Protein AF-A0A4Q4D1G7-F1 (afdb_monomer)

Secondary structure (DSSP, 8-state):
---HHHHHHHTT---HHHHHHHHHHHHHHTBSEEEE--GGGHHHHHHHHHHTTSSEE-STT-EE----TT--S--GGGEEEEESSGGGG-SSS-EEEHHHHHHHHHHHHTTTTBTSEEEEEEEESS-TT-TTHHHHEEEEEES-HHHHHHHHHHSEE-THHHHT-SSTT-SEEEEEE---GGGS-TTSTT---EEEEETTTTEEEEES--SGGGT-IIIIIIIIIIHHHHHHHHSS-EEE-EEEEEEEETTT--EEEEEEE--TTS-HHHHHTPPPPGGGTTTEEEEEEESS-EEEEE-TTT--EEEE---SS-----TT--

Structure (mmCIF, N/CA/C/O backbone):
data_AF-A0A4Q4D1G7-F1
#
_entry.id   AF-A0A4Q4D1G7-F1
#
loop_
_atom_site.group_PDB
_atom_site.id
_atom_site.type_symbol
_atom_site.label_atom_id
_atom_site.label_alt_id
_atom_site.label_comp_id
_atom_site.label_asym_id
_atom_site.label_entity_id
_atom_site.label_seq_id
_atom_site.pdbx_PDB_ins_code
_atom_site.Cartn_x
_atom_site.Cartn_y
_atom_site.Cartn_z
_atom_site.occupancy
_atom_site.B_iso_or_equiv
_atom_site.auth_seq_id
_atom_site.auth_comp_id
_atom_site.auth_asym_id
_atom_site.auth_atom_id
_atom_site.pdbx_PDB_model_num
ATOM 1 N N . MET A 1 1 ? 6.034 -10.225 -26.894 1.00 67.50 1 MET A N 1
ATOM 2 C CA . MET A 1 1 ? 5.251 -9.224 -26.143 1.00 67.50 1 MET A CA 1
ATOM 3 C C . MET A 1 1 ? 4.104 -9.986 -25.512 1.00 67.50 1 MET A C 1
ATOM 5 O O . MET A 1 1 ? 3.561 -10.847 -26.199 1.00 67.50 1 MET A O 1
ATOM 9 N N . ALA A 1 2 ? 3.844 -9.785 -24.222 1.00 84.69 2 ALA A N 1
ATOM 10 C CA . ALA A 1 2 ? 2.827 -10.553 -23.510 1.00 84.69 2 ALA A CA 1
ATOM 11 C C . ALA A 1 2 ? 1.438 -10.344 -24.138 1.00 84.69 2 ALA A C 1
ATOM 13 O O . ALA A 1 2 ? 1.110 -9.228 -24.541 1.00 84.69 2 ALA A O 1
ATOM 14 N N . ASP A 1 3 ? 0.617 -11.394 -24.199 1.00 94.38 3 ASP A N 1
ATOM 15 C CA . ASP A 1 3 ? -0.800 -11.252 -24.552 1.00 94.38 3 ASP A CA 1
ATOM 16 C C . ASP A 1 3 ? -1.575 -10.762 -23.322 1.00 94.38 3 ASP A C 1
ATOM 18 O O . ASP A 1 3 ? -2.151 -11.538 -22.556 1.00 94.38 3 ASP A O 1
ATOM 22 N N . VAL A 1 4 ? -1.493 -9.450 -23.086 1.00 97.56 4 VAL A N 1
ATOM 23 C CA . VAL A 1 4 ? -2.095 -8.789 -21.924 1.00 97.56 4 VAL A CA 1
ATOM 24 C C . VAL A 1 4 ? -3.600 -9.043 -21.905 1.00 97.56 4 VAL A C 1
ATOM 26 O O . VAL A 1 4 ? -4.126 -9.486 -20.890 1.00 97.56 4 VAL A O 1
ATOM 29 N N . GLN A 1 5 ? -4.298 -8.807 -23.020 1.00 97.81 5 GLN A N 1
ATOM 30 C CA . GLN A 1 5 ? -5.760 -8.886 -23.053 1.00 97.81 5 GLN A CA 1
ATOM 31 C C . GLN A 1 5 ? -6.259 -10.301 -22.742 1.00 97.81 5 GLN A C 1
ATOM 33 O O . GLN A 1 5 ? -7.175 -10.435 -21.933 1.00 97.81 5 GLN A O 1
ATOM 38 N N . ALA A 1 6 ? -5.608 -11.342 -23.275 1.00 98.00 6 ALA A N 1
ATOM 39 C CA . ALA A 1 6 ? -5.966 -12.723 -22.955 1.00 98.00 6 ALA A CA 1
ATOM 40 C C . ALA A 1 6 ? -5.807 -13.043 -21.459 1.00 98.00 6 ALA A C 1
ATOM 42 O O . ALA A 1 6 ? -6.689 -13.673 -20.873 1.00 98.00 6 ALA A O 1
ATOM 43 N N . ALA A 1 7 ? -4.725 -12.580 -20.822 1.00 98.25 7 ALA A N 1
ATOM 44 C CA . ALA A 1 7 ? -4.512 -12.775 -19.386 1.00 98.25 7 ALA A CA 1
ATOM 45 C C . ALA A 1 7 ? -5.576 -12.051 -18.540 1.00 98.25 7 ALA A C 1
ATOM 47 O O . ALA A 1 7 ? -6.084 -12.610 -17.567 1.00 98.25 7 ALA A O 1
ATOM 48 N N . LEU A 1 8 ? -5.944 -10.823 -18.926 1.00 98.56 8 LEU A N 1
ATOM 49 C CA . LEU A 1 8 ? -6.982 -10.052 -18.236 1.00 98.56 8 LEU A CA 1
ATOM 50 C C . LEU A 1 8 ? -8.373 -10.680 -18.408 1.00 98.56 8 LEU A C 1
ATOM 52 O O . LEU A 1 8 ? -9.142 -10.728 -17.448 1.00 98.56 8 LEU A O 1
ATOM 56 N N . ASP A 1 9 ? -8.681 -11.202 -19.597 1.00 98.31 9 ASP A N 1
ATOM 57 C CA . ASP A 1 9 ? -9.944 -11.889 -19.885 1.00 98.31 9 ASP A CA 1
ATOM 58 C C . ASP A 1 9 ? -10.065 -13.202 -19.111 1.00 98.31 9 ASP A C 1
ATOM 60 O O . ASP A 1 9 ? -11.096 -13.457 -18.487 1.00 98.31 9 ASP A O 1
ATOM 64 N N . GLN A 1 10 ? -9.001 -14.011 -19.091 1.00 97.88 10 GLN A N 1
ATOM 65 C CA . GLN A 1 10 ? -8.969 -15.274 -18.350 1.00 97.88 10 GLN A CA 1
ATOM 66 C C . GLN A 1 10 ? -9.208 -15.067 -16.850 1.00 97.88 10 GLN A C 1
ATOM 68 O O . GLN A 1 10 ? -9.849 -15.896 -16.205 1.00 97.88 10 GLN A O 1
ATOM 73 N N . ALA A 1 11 ? -8.709 -13.960 -16.303 1.00 97.81 11 ALA A N 1
ATOM 74 C CA . ALA A 1 11 ? -8.874 -13.610 -14.900 1.00 97.81 11 ALA A CA 1
ATOM 75 C C . ALA A 1 11 ? -10.195 -12.894 -14.580 1.00 97.81 11 ALA A C 1
ATOM 77 O O . ALA A 1 11 ? -10.448 -12.583 -13.417 1.00 97.81 11 ALA A O 1
ATOM 78 N N . GLY A 1 12 ? -11.021 -12.592 -15.587 1.00 98.19 12 GLY A N 1
ATOM 79 C CA . GLY A 1 12 ? -12.259 -11.839 -15.401 1.00 98.19 12 GLY A CA 1
ATOM 80 C C . GLY A 1 12 ? -12.039 -10.381 -14.984 1.00 98.19 12 GLY A C 1
ATOM 81 O O . GLY A 1 12 ? -12.917 -9.787 -14.364 1.00 98.19 12 GLY A O 1
ATOM 82 N N . LEU A 1 13 ? -10.888 -9.777 -15.297 1.00 98.44 13 LEU A N 1
ATOM 83 C CA . LEU A 1 13 ? -10.631 -8.364 -15.015 1.00 98.44 13 LEU A CA 1
ATOM 84 C C . LEU A 1 13 ? -11.273 -7.491 -16.106 1.00 98.44 13 LEU A C 1
ATOM 86 O O . LEU A 1 13 ? -10.724 -7.324 -17.199 1.00 98.44 13 LEU A O 1
ATOM 90 N N . THR A 1 14 ? -12.439 -6.917 -15.816 1.00 98.44 14 THR A N 1
ATOM 91 C CA . THR A 1 14 ? -13.279 -6.212 -16.799 1.00 98.44 14 THR A CA 1
ATOM 92 C C . THR A 1 14 ? -13.214 -4.691 -16.705 1.00 98.44 14 THR A C 1
ATOM 94 O O . THR A 1 14 ? -13.674 -4.021 -17.627 1.00 98.44 14 THR A O 1
ATOM 97 N N . ASN A 1 15 ? -12.665 -4.119 -15.627 1.00 98.56 15 ASN A N 1
ATOM 98 C CA . ASN A 1 15 ? -12.564 -2.664 -15.479 1.00 98.56 15 ASN A CA 1
ATOM 99 C C . ASN A 1 15 ? -11.693 -2.045 -16.602 1.00 98.56 15 ASN A C 1
ATOM 101 O O . ASN A 1 15 ? -10.489 -2.314 -16.649 1.00 98.56 15 ASN A O 1
ATOM 105 N N . PRO A 1 16 ? -12.249 -1.188 -17.482 1.00 98.19 16 PRO A N 1
ATOM 106 C CA . PRO A 1 16 ? -11.538 -0.700 -18.665 1.00 98.19 16 PRO A CA 1
ATOM 107 C C . PRO A 1 16 ? -10.304 0.145 -18.325 1.00 98.19 16 PRO A C 1
ATOM 109 O O . PRO A 1 16 ? -9.262 -0.033 -18.951 1.00 98.19 16 PRO A O 1
ATOM 112 N N . HIS A 1 17 ? -10.369 0.995 -17.296 1.00 98.56 17 HIS A N 1
ATOM 113 C CA . HIS A 1 17 ? -9.243 1.855 -16.920 1.00 98.56 17 HIS A CA 1
ATOM 114 C C . HIS A 1 17 ? -8.095 1.076 -16.288 1.00 98.56 17 HIS A C 1
ATOM 116 O O . HIS A 1 17 ? -6.933 1.436 -16.475 1.00 98.56 17 HIS A O 1
ATOM 122 N N . VAL A 1 18 ? -8.390 -0.020 -15.583 1.00 98.75 18 VAL A N 1
ATOM 123 C CA . VAL A 1 18 ? -7.327 -0.927 -15.140 1.00 98.75 18 VAL A CA 1
ATOM 124 C C . VAL A 1 18 ? -6.700 -1.645 -16.319 1.00 98.75 18 VAL A C 1
ATOM 126 O O . VAL A 1 18 ? -5.483 -1.774 -16.358 1.00 98.75 18 VAL A O 1
ATOM 129 N N . ARG A 1 19 ? -7.492 -2.095 -17.295 1.00 98.69 19 ARG A N 1
ATOM 130 C CA . ARG A 1 19 ? -6.951 -2.778 -18.477 1.00 98.69 19 ARG A CA 1
ATOM 131 C C . ARG A 1 19 ? -6.024 -1.867 -19.282 1.00 98.69 19 ARG A C 1
ATOM 133 O O . ARG A 1 19 ? -4.942 -2.303 -19.665 1.00 98.69 19 ARG A O 1
ATOM 140 N N . GLU A 1 20 ? -6.409 -0.606 -19.479 1.00 98.62 20 GLU A N 1
ATOM 141 C CA . GLU A 1 20 ? -5.563 0.428 -20.094 1.00 98.62 20 GLU A CA 1
ATOM 142 C C . GLU A 1 20 ? -4.272 0.651 -19.295 1.00 98.62 20 GLU A C 1
ATOM 144 O O . GLU A 1 20 ? -3.179 0.665 -19.859 1.00 98.62 20 GLU A O 1
ATOM 149 N N . TYR A 1 21 ? -4.395 0.768 -17.972 1.00 98.62 21 TYR A N 1
ATOM 150 C CA . TYR A 1 21 ? -3.269 0.927 -17.054 1.00 98.62 21 TYR A CA 1
ATOM 151 C C . TYR A 1 21 ? -2.288 -0.257 -17.103 1.00 98.62 21 TYR A C 1
ATOM 153 O O . TYR A 1 21 ? -1.081 -0.044 -17.228 1.00 98.62 21 TYR A O 1
ATOM 161 N N . VAL A 1 22 ? -2.791 -1.495 -17.051 1.00 98.88 22 VAL A N 1
ATOM 162 C CA . VAL A 1 22 ? -1.972 -2.713 -17.140 1.00 98.88 22 VAL A CA 1
ATOM 163 C C . VAL A 1 22 ? -1.275 -2.778 -18.494 1.00 98.88 22 VAL A C 1
ATOM 165 O O . VAL A 1 22 ? -0.073 -3.018 -18.536 1.00 98.88 22 VAL A O 1
ATOM 168 N N . GLN A 1 23 ? -2.000 -2.531 -19.590 1.00 98.69 23 GLN A N 1
ATOM 169 C CA . GLN A 1 23 ? -1.429 -2.533 -20.938 1.00 98.69 23 GLN A CA 1
ATOM 170 C C . GLN A 1 23 ? -0.278 -1.529 -21.054 1.00 98.69 23 GLN A C 1
ATOM 172 O O . GLN A 1 23 ? 0.813 -1.892 -21.488 1.00 98.69 23 GLN A O 1
ATOM 177 N N . TYR A 1 24 ? -0.498 -0.292 -20.604 1.00 98.69 24 TYR A N 1
ATOM 178 C CA . TYR A 1 24 ? 0.511 0.762 -20.653 1.00 98.69 24 TYR A CA 1
ATOM 179 C C . TYR A 1 24 ? 1.805 0.360 -19.937 1.00 98.69 24 TYR A C 1
ATOM 181 O O . TYR A 1 24 ? 2.893 0.467 -20.508 1.00 98.69 24 TYR A O 1
ATOM 189 N N . TYR A 1 25 ? 1.706 -0.135 -18.700 1.00 98.62 25 TYR A N 1
ATOM 190 C CA . TYR A 1 25 ? 2.895 -0.515 -17.941 1.00 98.62 25 TYR A CA 1
ATOM 191 C C . TYR A 1 25 ? 3.512 -1.833 -18.413 1.00 98.62 25 TYR A C 1
ATOM 193 O O . TYR A 1 25 ? 4.731 -1.961 -18.340 1.00 98.62 25 TYR A O 1
ATOM 201 N N . ALA A 1 26 ? 2.735 -2.781 -18.938 1.00 98.62 26 ALA A N 1
ATOM 202 C CA . ALA A 1 26 ? 3.273 -3.982 -19.577 1.00 98.62 26 ALA A CA 1
ATOM 203 C C . ALA A 1 26 ? 4.161 -3.627 -20.780 1.00 98.62 26 ALA A C 1
ATOM 205 O O . ALA A 1 26 ? 5.286 -4.124 -20.885 1.00 98.62 26 ALA A O 1
ATOM 206 N N . ASP A 1 27 ? 3.694 -2.714 -21.637 1.00 98.44 27 ASP A N 1
ATOM 207 C CA . ASP A 1 27 ? 4.449 -2.231 -22.797 1.00 98.44 27 ASP A CA 1
ATOM 208 C C . ASP A 1 27 ? 5.674 -1.413 -22.374 1.00 98.44 27 ASP A C 1
ATOM 210 O O . ASP A 1 27 ? 6.759 -1.562 -22.943 1.00 98.44 27 ASP A O 1
ATOM 214 N N . LEU A 1 28 ? 5.525 -0.567 -21.349 1.00 98.62 28 LEU A N 1
ATOM 215 C CA . LEU A 1 28 ? 6.615 0.242 -20.815 1.00 98.62 28 LEU A CA 1
ATOM 216 C C . LEU A 1 28 ? 7.734 -0.633 -20.241 1.00 98.62 28 LEU A C 1
ATOM 218 O O . LEU A 1 28 ? 8.900 -0.452 -20.597 1.00 98.62 28 LEU A O 1
ATOM 222 N N . THR A 1 29 ? 7.402 -1.565 -19.346 1.00 98.44 29 THR A N 1
ATOM 223 C CA . THR A 1 29 ? 8.395 -2.380 -18.630 1.00 98.44 29 THR A CA 1
ATOM 224 C C . THR A 1 29 ? 8.929 -3.541 -19.460 1.00 98.44 29 THR A C 1
ATOM 226 O O . THR A 1 29 ? 9.986 -4.081 -19.132 1.00 98.44 29 THR A O 1
ATOM 229 N N . GLY A 1 30 ? 8.240 -3.906 -20.544 1.00 97.94 30 GLY A N 1
ATOM 230 C CA . GLY A 1 30 ? 8.637 -4.984 -21.445 1.00 97.94 30 GLY A CA 1
ATOM 231 C C . GLY A 1 30 ? 8.419 -6.384 -20.868 1.00 97.94 30 GLY A C 1
ATOM 232 O O . GLY A 1 30 ? 9.139 -7.304 -21.256 1.00 97.94 30 GLY A O 1
ATOM 233 N N . ALA A 1 31 ? 7.466 -6.548 -19.943 1.00 97.88 31 ALA A N 1
ATOM 234 C CA . ALA A 1 31 ? 7.159 -7.838 -19.326 1.00 97.88 31 ALA A CA 1
ATOM 235 C C . ALA A 1 31 ? 6.854 -8.927 -20.374 1.00 97.88 31 ALA A C 1
ATOM 237 O O . ALA A 1 31 ? 6.185 -8.692 -21.385 1.00 97.88 31 ALA A O 1
ATOM 238 N N . GLU A 1 32 ? 7.350 -10.143 -20.135 1.00 98.00 32 GLU A N 1
ATOM 239 C CA . GLU A 1 32 ? 7.168 -11.270 -21.059 1.00 98.00 32 GLU A CA 1
ATOM 240 C C . GLU A 1 32 ? 5.814 -11.958 -20.862 1.00 98.00 32 GLU A C 1
ATOM 242 O O . GLU A 1 32 ? 5.207 -12.434 -21.823 1.00 98.00 32 GLU A O 1
ATOM 247 N N . ARG A 1 33 ? 5.331 -11.990 -19.617 1.00 98.25 33 ARG A N 1
ATOM 248 C CA . ARG A 1 33 ? 4.063 -12.612 -19.223 1.00 98.25 33 ARG A CA 1
ATOM 249 C C . ARG A 1 33 ? 3.284 -11.688 -18.301 1.00 98.25 33 ARG A C 1
ATOM 251 O O . ARG A 1 33 ? 3.891 -10.942 -17.538 1.00 98.25 33 ARG A O 1
ATOM 258 N N . ILE A 1 34 ? 1.960 -11.793 -18.343 1.00 98.69 34 ILE A N 1
ATOM 259 C CA . ILE A 1 34 ? 1.048 -11.143 -17.399 1.00 98.69 34 ILE A CA 1
ATOM 260 C C . ILE A 1 34 ? 0.336 -12.226 -16.602 1.00 98.69 34 ILE A C 1
ATOM 262 O O . ILE A 1 34 ? -0.121 -13.211 -17.179 1.00 98.69 34 ILE A O 1
ATOM 266 N N . GLU A 1 35 ? 0.218 -12.028 -15.296 1.00 98.69 35 GLU A N 1
ATOM 267 C CA . GLU A 1 35 ? -0.578 -12.883 -14.421 1.00 98.69 35 GLU A CA 1
ATOM 268 C C . GLU A 1 35 ? -1.419 -12.010 -13.493 1.00 98.69 35 GLU A C 1
ATOM 270 O O . GLU A 1 35 ? -0.883 -11.196 -12.746 1.00 98.69 35 GLU A O 1
ATOM 275 N N . VAL A 1 36 ? -2.741 -12.151 -13.545 1.00 98.88 36 VAL A N 1
ATOM 276 C CA . VAL A 1 36 ? -3.640 -11.465 -12.611 1.00 98.88 36 VAL A CA 1
ATOM 277 C C . VAL A 1 36 ? -3.849 -12.351 -11.396 1.00 98.88 36 VAL A C 1
ATOM 279 O O . VAL A 1 36 ? -4.137 -13.536 -11.536 1.00 98.88 36 VAL A O 1
ATOM 282 N N . VAL A 1 37 ? -3.714 -11.766 -10.212 1.00 98.69 37 VAL A N 1
ATOM 283 C CA . VAL A 1 37 ? -3.679 -12.496 -8.948 1.00 98.69 37 VAL A CA 1
ATOM 284 C C . VAL A 1 37 ? -4.971 -12.287 -8.170 1.00 98.69 37 VAL A C 1
ATOM 286 O O . VAL A 1 37 ? -5.394 -11.155 -7.933 1.00 98.69 37 VAL A O 1
ATOM 289 N N . ASN A 1 38 ? -5.551 -13.386 -7.694 1.00 98.31 38 ASN A N 1
ATOM 290 C CA . ASN A 1 38 ? -6.575 -13.404 -6.657 1.00 98.31 38 ASN A CA 1
ATOM 291 C C . ASN A 1 38 ? -6.024 -14.054 -5.380 1.00 98.31 38 ASN A C 1
ATOM 293 O O . ASN A 1 38 ? -5.058 -14.814 -5.413 1.00 98.31 38 ASN A O 1
ATOM 297 N N . ALA A 1 39 ? -6.671 -13.825 -4.234 1.00 97.62 39 ALA A N 1
ATOM 298 C CA . ALA A 1 39 ? -6.269 -14.483 -2.987 1.00 97.62 39 ALA A CA 1
ATOM 299 C C . ALA A 1 39 ? -6.297 -16.027 -3.070 1.00 97.62 39 ALA A C 1
ATOM 301 O O . ALA A 1 39 ? -5.542 -16.694 -2.367 1.00 97.62 39 ALA A O 1
ATOM 302 N N . SER A 1 40 ? -7.127 -16.610 -3.944 1.00 97.94 40 SER A N 1
ATOM 303 C CA . SER A 1 40 ? -7.194 -18.062 -4.164 1.00 97.94 40 SER A CA 1
ATOM 304 C C . SER A 1 40 ? -5.949 -18.656 -4.831 1.00 97.94 40 SER A C 1
ATOM 306 O O . SER A 1 40 ? -5.743 -19.865 -4.747 1.00 97.94 40 SER A O 1
ATOM 308 N N . ASP A 1 41 ? -5.115 -17.835 -5.475 1.00 98.19 41 ASP A N 1
ATOM 309 C CA . ASP A 1 41 ? -3.868 -18.278 -6.113 1.00 98.19 41 ASP A CA 1
ATOM 310 C C . ASP A 1 41 ? -2.757 -18.600 -5.108 1.00 98.19 41 ASP A C 1
ATOM 312 O O . ASP A 1 41 ? -1.723 -19.156 -5.479 1.00 98.19 41 ASP A O 1
ATOM 316 N N . ASP A 1 42 ? -2.970 -18.286 -3.830 1.00 98.19 42 ASP A N 1
ATOM 317 C CA . ASP A 1 42 ? -1.943 -18.320 -2.800 1.00 98.19 42 ASP A CA 1
ATOM 318 C C . ASP A 1 42 ? -1.176 -19.646 -2.709 1.00 98.19 42 ASP A C 1
ATOM 320 O O . ASP A 1 42 ? 0.049 -19.672 -2.817 1.00 98.19 42 ASP A O 1
ATOM 324 N N . ALA A 1 43 ? -1.888 -20.764 -2.555 1.00 97.88 43 ALA A N 1
ATOM 325 C CA . ALA A 1 43 ? -1.255 -22.071 -2.390 1.00 97.88 43 ALA A CA 1
ATOM 326 C C . ALA A 1 43 ? -0.405 -22.461 -3.612 1.00 97.88 43 ALA A C 1
ATOM 328 O O . ALA A 1 43 ? 0.673 -23.038 -3.460 1.00 97.88 43 ALA A O 1
ATOM 329 N N . ARG A 1 44 ? -0.866 -22.106 -4.820 1.00 98.31 44 ARG A N 1
ATOM 330 C CA . ARG A 1 44 ? -0.129 -22.331 -6.068 1.00 98.31 44 ARG A CA 1
ATOM 331 C C . ARG A 1 44 ? 1.123 -21.456 -6.121 1.00 98.31 44 ARG A C 1
ATOM 333 O O . ARG A 1 44 ? 2.207 -21.979 -6.352 1.00 98.31 44 ARG A O 1
ATOM 340 N N . LEU A 1 45 ? 0.994 -20.155 -5.859 1.00 98.50 45 LEU A N 1
ATOM 341 C CA . LEU A 1 45 ? 2.114 -19.209 -5.899 1.00 98.50 45 LEU A CA 1
ATOM 342 C C . LEU A 1 45 ? 3.181 -19.519 -4.841 1.00 98.50 45 LEU A C 1
ATOM 344 O O . LEU A 1 45 ? 4.371 -19.373 -5.111 1.00 98.50 45 LEU A O 1
ATOM 348 N N . VAL A 1 46 ? 2.779 -19.987 -3.656 1.00 98.50 46 VAL A N 1
ATOM 349 C CA . VAL A 1 46 ? 3.710 -20.489 -2.635 1.00 98.50 46 VAL A CA 1
ATOM 350 C C . VAL A 1 46 ? 4.492 -21.688 -3.168 1.00 98.50 46 VAL A C 1
ATOM 352 O O . VAL A 1 46 ? 5.714 -21.712 -3.035 1.00 98.50 46 VAL A O 1
ATOM 355 N N . GLN A 1 47 ? 3.818 -22.659 -3.793 1.00 98.31 47 GLN A N 1
ATOM 356 C CA . GLN A 1 47 ? 4.488 -23.833 -4.354 1.00 98.31 47 GLN A CA 1
ATOM 357 C C . GLN A 1 47 ? 5.462 -23.450 -5.474 1.00 98.31 47 GLN A C 1
ATOM 359 O O . GLN A 1 47 ? 6.611 -23.877 -5.455 1.00 98.31 47 GLN A O 1
ATOM 364 N N . GLU A 1 48 ? 5.052 -22.581 -6.397 1.00 98.31 48 GLU A N 1
ATOM 365 C CA . GLU A 1 48 ? 5.931 -22.103 -7.467 1.00 98.31 48 GLU A CA 1
ATOM 366 C C . GLU A 1 48 ? 7.153 -21.338 -6.932 1.00 98.31 48 GLU A C 1
ATOM 368 O O . GLU A 1 48 ? 8.244 -21.441 -7.498 1.00 98.31 48 GLU A O 1
ATOM 373 N N . ALA A 1 49 ? 6.990 -20.571 -5.849 1.00 98.06 49 ALA A N 1
ATOM 374 C CA . ALA A 1 49 ? 8.089 -19.865 -5.196 1.00 98.06 49 ALA A CA 1
ATOM 375 C C . ALA A 1 49 ? 9.063 -20.826 -4.494 1.00 98.06 49 ALA A C 1
ATOM 377 O O . ALA A 1 49 ? 10.270 -20.580 -4.488 1.00 98.06 49 ALA A O 1
ATOM 378 N N . LEU A 1 50 ? 8.562 -21.925 -3.920 1.00 97.94 50 LEU A N 1
ATOM 379 C CA . LEU A 1 50 ? 9.394 -22.996 -3.363 1.00 97.94 50 LEU A CA 1
ATOM 380 C C . LEU A 1 50 ? 10.173 -23.720 -4.464 1.00 97.94 50 LEU A C 1
ATOM 382 O O . LEU A 1 50 ? 11.382 -23.903 -4.332 1.00 97.94 50 LEU A O 1
ATOM 386 N N . ASP A 1 51 ? 9.503 -24.077 -5.560 1.00 98.12 51 ASP A N 1
ATOM 387 C CA . ASP A 1 51 ? 10.115 -24.769 -6.700 1.00 98.12 51 ASP A CA 1
ATOM 388 C C . ASP A 1 51 ? 11.204 -23.909 -7.365 1.00 98.12 51 ASP A C 1
ATOM 390 O O . ASP A 1 51 ? 12.235 -24.424 -7.799 1.00 98.12 51 ASP A O 1
ATOM 394 N N . ALA A 1 52 ? 11.005 -22.587 -7.396 1.00 96.88 52 ALA A N 1
ATOM 395 C CA . ALA A 1 52 ? 11.977 -21.617 -7.896 1.00 96.88 52 ALA A CA 1
ATOM 396 C C . ALA A 1 52 ? 13.099 -21.273 -6.892 1.00 96.88 52 ALA A C 1
ATOM 39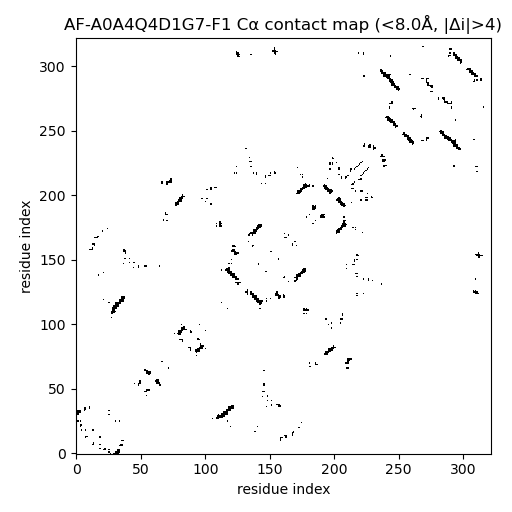8 O O . ALA A 1 52 ? 14.051 -20.582 -7.256 1.00 96.88 52 ALA A O 1
ATOM 399 N N . GLY A 1 53 ? 13.008 -21.723 -5.634 1.00 96.31 53 GLY A N 1
ATOM 400 C CA . GLY A 1 53 ? 13.960 -21.382 -4.569 1.00 96.31 53 GLY A CA 1
ATOM 401 C C . GLY A 1 53 ? 13.874 -19.932 -4.070 1.00 96.31 53 GLY A C 1
ATOM 402 O O . GLY A 1 53 ? 14.772 -19.469 -3.366 1.00 96.31 53 GLY A O 1
ATOM 403 N N . GLU A 1 54 ? 12.804 -19.213 -4.418 1.00 95.62 54 GLU A N 1
ATOM 404 C CA . GLU A 1 54 ? 12.500 -17.855 -3.941 1.00 95.62 54 GLU A CA 1
ATOM 405 C C . GLU A 1 54 ? 12.038 -17.873 -2.475 1.00 95.62 54 GLU A C 1
ATOM 407 O O . GLU A 1 54 ? 12.330 -16.959 -1.697 1.00 95.62 54 GLU A O 1
ATOM 412 N N . LEU A 1 55 ? 11.333 -18.945 -2.100 1.00 97.31 55 LEU A N 1
ATOM 413 C CA . LEU A 1 55 ? 10.980 -19.286 -0.729 1.00 97.31 55 LEU A CA 1
ATOM 414 C C . LEU A 1 55 ? 11.701 -20.551 -0.278 1.00 97.31 55 LEU A C 1
ATOM 416 O O . LEU A 1 55 ? 11.971 -21.463 -1.055 1.00 97.31 55 LEU A O 1
ATOM 420 N N . LEU A 1 56 ? 11.951 -20.620 1.025 1.00 97.12 56 LEU A N 1
ATOM 421 C CA . LEU A 1 56 ? 12.490 -21.787 1.705 1.00 97.12 56 LEU A CA 1
ATOM 422 C C . LEU A 1 56 ? 11.577 -22.164 2.882 1.00 97.12 56 LEU A C 1
ATOM 424 O O . LEU A 1 56 ? 11.027 -21.277 3.544 1.00 97.12 56 LEU A O 1
ATOM 428 N N . PRO A 1 57 ? 11.399 -23.462 3.178 1.00 96.81 57 PRO A N 1
ATOM 429 C CA . PRO A 1 57 ? 10.545 -23.903 4.276 1.00 96.81 57 PRO A CA 1
ATOM 430 C C . PRO A 1 57 ? 11.113 -23.493 5.646 1.00 96.81 57 PRO A C 1
ATOM 432 O O . PRO A 1 57 ? 12.315 -23.594 5.896 1.00 96.81 57 PRO A O 1
ATOM 435 N N . ALA A 1 58 ? 10.225 -23.072 6.551 1.00 96.62 58 ALA A N 1
ATOM 436 C CA . ALA A 1 58 ? 10.506 -22.692 7.943 1.00 96.62 58 ALA A CA 1
ATOM 437 C C . ALA A 1 58 ? 9.634 -23.469 8.959 1.00 96.62 58 ALA A C 1
ATOM 439 O O . ALA A 1 58 ? 9.456 -23.047 10.102 1.00 96.62 58 ALA A O 1
ATOM 440 N N . GLY A 1 59 ? 9.066 -24.600 8.532 1.00 95.06 59 GLY A N 1
ATOM 441 C CA . GLY A 1 59 ? 8.114 -25.415 9.286 1.00 95.06 59 GLY A CA 1
ATOM 442 C C . GLY A 1 59 ? 6.782 -25.553 8.551 1.00 95.06 59 GLY A C 1
ATOM 443 O O . GLY A 1 59 ? 6.587 -24.982 7.482 1.00 95.06 59 GLY A O 1
ATOM 444 N N . GLU A 1 60 ? 5.855 -26.318 9.124 1.00 93.81 60 GLU A N 1
ATOM 445 C CA . GLU A 1 60 ? 4.521 -26.487 8.540 1.00 93.81 60 GLU A CA 1
ATOM 446 C C . GLU A 1 60 ? 3.818 -25.129 8.390 1.00 93.81 60 GLU A C 1
ATOM 448 O O . GLU A 1 60 ? 3.776 -24.343 9.342 1.00 93.81 60 GLU A O 1
ATOM 453 N N . GLY A 1 61 ? 3.350 -24.839 7.170 1.00 92.56 61 GLY A N 1
ATOM 454 C CA . GLY A 1 61 ? 2.680 -23.586 6.809 1.00 92.56 61 GLY A CA 1
ATOM 455 C C . GLY A 1 61 ? 3.544 -22.323 6.913 1.00 92.56 61 GLY A C 1
ATOM 456 O O . GLY A 1 61 ? 3.001 -21.221 6.893 1.00 92.56 61 GLY A O 1
ATOM 457 N N . ARG A 1 62 ? 4.869 -22.454 7.068 1.00 96.06 62 ARG A N 1
ATOM 458 C CA . ARG A 1 62 ? 5.786 -21.335 7.325 1.00 96.06 62 ARG A CA 1
ATOM 459 C C . ARG A 1 62 ? 6.941 -21.344 6.341 1.00 96.06 62 ARG A C 1
ATOM 461 O O . ARG A 1 62 ? 7.552 -22.381 6.089 1.00 96.06 62 ARG A O 1
ATOM 468 N N . TYR A 1 63 ? 7.288 -20.160 5.856 1.00 96.88 63 TYR A N 1
ATOM 469 C CA . TYR A 1 63 ? 8.309 -19.964 4.834 1.00 96.88 63 TYR A CA 1
ATOM 470 C C . TYR A 1 63 ? 9.180 -18.762 5.177 1.00 96.88 63 TYR A C 1
ATOM 472 O O . TYR A 1 63 ? 8.769 -17.885 5.937 1.00 96.88 63 TYR A O 1
ATOM 480 N N . TYR A 1 64 ? 10.372 -18.711 4.597 1.00 95.00 64 TYR A N 1
ATOM 481 C CA . TYR A 1 64 ? 11.217 -17.527 4.630 1.00 95.00 64 TYR A CA 1
ATOM 482 C C . TYR A 1 64 ? 11.832 -17.263 3.255 1.00 95.00 64 TYR A C 1
ATOM 484 O O . TYR A 1 64 ? 12.173 -18.190 2.524 1.00 95.00 64 TYR A O 1
ATOM 492 N N . SER A 1 65 ? 12.003 -15.986 2.929 1.00 93.06 65 SER A N 1
ATOM 493 C CA . SER A 1 65 ? 12.805 -15.507 1.801 1.00 93.06 65 SER A CA 1
ATOM 494 C C . SER A 1 65 ? 14.022 -14.749 2.323 1.00 93.06 65 SER A C 1
ATOM 496 O O . SER A 1 65 ? 14.046 -14.286 3.467 1.00 93.06 65 SER A O 1
ATOM 498 N N . ARG A 1 66 ? 15.031 -14.564 1.472 1.00 91.19 66 ARG A N 1
ATOM 499 C CA . ARG A 1 66 ? 16.154 -13.656 1.736 1.00 91.19 66 ARG A CA 1
ATOM 500 C C . ARG A 1 66 ? 16.157 -12.568 0.674 1.00 91.19 66 ARG A C 1
ATOM 502 O O . ARG A 1 66 ? 16.127 -12.884 -0.509 1.00 91.19 66 ARG A O 1
ATOM 509 N N . SER A 1 67 ? 16.180 -11.306 1.094 1.00 89.88 67 SER A N 1
ATOM 510 C CA . SER A 1 67 ? 16.341 -10.192 0.162 1.00 89.88 67 SER A CA 1
ATOM 511 C C . SER A 1 67 ? 17.794 -10.067 -0.292 1.00 89.88 67 SER A C 1
ATOM 513 O O . SER A 1 67 ? 18.711 -10.667 0.284 1.00 89.88 67 SER A O 1
ATOM 515 N N . TYR A 1 68 ? 18.019 -9.245 -1.316 1.00 92.88 68 TYR A N 1
ATOM 516 C CA . TYR A 1 68 ? 19.360 -8.771 -1.624 1.00 92.88 68 TYR A CA 1
ATOM 517 C C . TYR A 1 68 ? 19.952 -8.067 -0.393 1.00 92.88 68 TYR A C 1
ATOM 519 O O . TYR A 1 68 ? 19.304 -7.240 0.239 1.00 92.88 68 TYR A O 1
ATOM 527 N N . HIS A 1 69 ? 21.196 -8.383 -0.035 1.00 92.31 69 HIS A N 1
ATOM 528 C CA . HIS A 1 69 ? 21.791 -7.985 1.248 1.00 92.31 69 HIS A CA 1
ATOM 529 C C . HIS A 1 69 ? 21.921 -6.465 1.471 1.00 92.31 69 HIS A C 1
ATOM 531 O O . HIS A 1 69 ? 22.036 -6.034 2.618 1.00 92.31 69 HIS A O 1
ATOM 537 N N . LYS A 1 70 ? 21.894 -5.646 0.408 1.00 92.56 70 LYS A N 1
ATOM 538 C CA . LYS A 1 70 ? 21.846 -4.172 0.509 1.00 92.56 70 LYS A CA 1
ATOM 539 C C . LYS A 1 70 ? 20.430 -3.597 0.407 1.00 92.56 70 LYS A C 1
ATOM 541 O O . LYS A 1 70 ? 20.258 -2.384 0.414 1.00 92.56 70 LYS A O 1
ATOM 546 N N . ASP A 1 71 ? 19.422 -4.448 0.264 1.00 92.81 71 ASP A N 1
ATOM 547 C CA . ASP A 1 71 ? 18.006 -4.096 0.186 1.00 92.81 71 ASP A CA 1
ATOM 548 C C . ASP A 1 71 ? 17.263 -4.672 1.400 1.00 92.81 71 ASP A C 1
ATOM 550 O O . ASP A 1 71 ? 16.601 -5.708 1.334 1.00 92.81 71 ASP A O 1
ATOM 554 N N . THR A 1 72 ? 17.471 -4.042 2.557 1.00 88.44 72 THR A N 1
ATOM 555 C CA . THR A 1 72 ? 17.044 -4.568 3.870 1.00 88.44 72 THR A CA 1
ATOM 556 C C . THR A 1 72 ? 16.246 -3.568 4.703 1.00 88.44 72 THR A C 1
ATOM 558 O O . THR A 1 72 ? 15.840 -3.871 5.826 1.00 88.44 72 THR A O 1
ATOM 561 N N . ALA A 1 73 ? 16.016 -2.361 4.184 1.00 86.50 73 ALA A N 1
ATOM 562 C CA . ALA A 1 73 ? 15.291 -1.311 4.884 1.00 86.50 73 ALA A CA 1
ATOM 563 C C . ALA A 1 73 ? 14.670 -0.302 3.909 1.00 86.50 73 ALA A C 1
ATOM 565 O O . ALA A 1 73 ? 15.034 -0.214 2.735 1.00 86.50 73 ALA A O 1
ATOM 566 N N . ARG A 1 74 ? 13.741 0.503 4.432 1.00 83.06 74 ARG A N 1
ATOM 567 C CA . ARG A 1 74 ? 13.241 1.695 3.735 1.00 83.06 74 ARG A CA 1
ATOM 568 C C . ARG A 1 74 ? 14.375 2.708 3.572 1.00 83.06 74 ARG A C 1
ATOM 570 O O . ARG A 1 74 ? 15.223 2.822 4.452 1.00 83.06 74 ARG A O 1
ATOM 577 N N . SER A 1 75 ? 14.374 3.452 2.470 1.00 84.62 75 SER A N 1
ATOM 578 C CA . SER A 1 75 ? 15.354 4.520 2.228 1.00 84.62 75 SER A CA 1
ATOM 579 C C . SER A 1 75 ? 14.631 5.855 2.114 1.00 84.62 75 SER A C 1
ATOM 581 O O . SER A 1 75 ? 14.071 6.191 1.070 1.00 84.62 75 SER A O 1
ATOM 583 N N . GLU A 1 76 ? 14.600 6.592 3.225 1.00 85.88 76 GLU A N 1
ATOM 584 C CA . GLU A 1 76 ? 13.837 7.840 3.359 1.00 85.88 76 GLU A CA 1
ATOM 585 C C . GLU A 1 76 ? 14.292 8.893 2.347 1.00 85.88 76 GLU A C 1
ATOM 587 O O . GLU A 1 76 ? 13.462 9.470 1.656 1.00 85.88 76 GLU A O 1
ATOM 592 N N . GLU A 1 77 ? 15.602 9.045 2.154 1.00 89.00 77 GLU A N 1
ATOM 593 C CA . GLU A 1 77 ? 16.217 9.944 1.161 1.00 89.00 77 GLU A CA 1
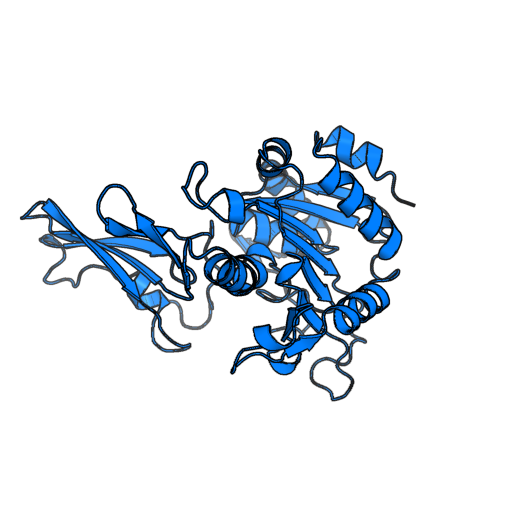ATOM 594 C C . GLU A 1 77 ? 15.814 9.661 -0.299 1.00 89.00 77 GLU A C 1
ATOM 596 O O . GLU A 1 77 ? 15.923 10.535 -1.157 1.00 89.00 77 GLU A O 1
ATOM 601 N N . ARG A 1 78 ? 15.346 8.440 -0.590 1.00 94.19 78 ARG A N 1
ATOM 602 C CA . ARG A 1 78 ? 14.863 8.016 -1.915 1.00 94.19 78 ARG A CA 1
ATOM 603 C C . ARG A 1 78 ? 13.337 7.990 -2.003 1.00 94.19 78 ARG A C 1
ATOM 605 O O . ARG A 1 78 ? 12.788 7.697 -3.064 1.00 94.19 78 ARG A O 1
ATOM 612 N N . THR A 1 79 ? 12.654 8.286 -0.898 1.00 96.31 79 THR A N 1
ATOM 613 C CA . THR A 1 79 ? 11.196 8.365 -0.825 1.00 96.31 79 THR A CA 1
ATOM 614 C C . THR A 1 79 ? 10.754 9.793 -1.100 1.00 96.31 79 THR A C 1
ATOM 616 O O . THR A 1 79 ? 11.127 10.699 -0.359 1.00 96.31 79 THR A O 1
ATOM 619 N N . ILE A 1 80 ? 9.948 9.981 -2.143 1.00 97.75 80 ILE A N 1
ATOM 620 C CA . ILE A 1 80 ? 9.527 11.283 -2.664 1.00 97.75 80 ILE A CA 1
ATOM 621 C C . ILE A 1 80 ? 8.001 11.367 -2.645 1.00 97.75 80 ILE A C 1
ATOM 623 O O . ILE A 1 80 ? 7.313 10.441 -3.078 1.00 97.75 80 ILE A O 1
ATOM 627 N N . VAL A 1 81 ? 7.477 12.500 -2.186 1.00 97.62 81 VAL A N 1
ATOM 628 C CA . VAL A 1 81 ? 6.078 12.880 -2.422 1.00 97.62 81 VAL A CA 1
ATOM 629 C C . VAL A 1 81 ? 6.080 13.896 -3.552 1.00 97.62 81 VAL A C 1
ATOM 631 O O . VAL A 1 81 ? 6.838 14.861 -3.507 1.00 97.62 81 VAL A O 1
ATOM 634 N N . ALA A 1 82 ? 5.280 13.667 -4.580 1.00 98.31 82 ALA A N 1
ATOM 635 C CA . ALA A 1 82 ? 5.191 14.542 -5.732 1.00 98.31 82 ALA A CA 1
ATOM 636 C C . ALA A 1 82 ? 3.750 14.976 -5.968 1.00 98.31 82 ALA A C 1
ATOM 638 O O . ALA A 1 82 ? 2.823 14.192 -5.779 1.00 98.31 82 ALA A O 1
ATOM 639 N N . THR A 1 83 ? 3.584 16.224 -6.384 1.00 98.25 83 THR A N 1
ATOM 640 C CA . THR A 1 83 ? 2.296 16.807 -6.774 1.00 98.25 83 THR A CA 1
ATOM 641 C C . THR A 1 83 ? 2.503 17.778 -7.932 1.00 98.25 83 THR A C 1
ATOM 643 O O . THR A 1 83 ? 3.625 18.244 -8.179 1.00 98.25 83 THR A O 1
ATOM 646 N N . SER A 1 84 ? 1.435 18.086 -8.663 1.00 97.69 84 SER A N 1
ATOM 647 C CA . SER A 1 84 ? 1.437 19.107 -9.717 1.00 97.69 84 SER A CA 1
ATOM 648 C C . SER A 1 84 ? 1.476 20.522 -9.143 1.00 97.69 84 SER A C 1
ATOM 650 O O . SER A 1 84 ? 2.023 21.424 -9.775 1.00 97.69 84 SER A O 1
ATOM 652 N N . ASN A 1 85 ? 0.910 20.721 -7.948 1.00 97.00 85 ASN A N 1
ATOM 653 C CA . ASN A 1 85 ? 0.887 22.004 -7.253 1.00 97.00 85 ASN A CA 1
ATOM 654 C C . ASN A 1 85 ? 2.036 22.112 -6.229 1.00 97.00 85 ASN A C 1
ATOM 656 O O . ASN A 1 85 ? 2.043 21.345 -5.263 1.00 97.00 85 ASN A O 1
ATOM 660 N N . PRO A 1 86 ? 2.976 23.068 -6.377 1.00 95.81 86 PRO A N 1
ATOM 661 C CA . PRO A 1 86 ? 4.048 23.292 -5.406 1.00 95.81 86 PRO A CA 1
ATOM 662 C C . PRO A 1 86 ? 3.584 23.651 -3.992 1.00 95.81 86 PRO A C 1
ATOM 664 O O . PRO A 1 86 ? 4.312 23.381 -3.037 1.00 95.81 86 PRO A O 1
ATOM 667 N N . ASP A 1 87 ? 2.386 24.216 -3.837 1.00 94.88 87 ASP A N 1
ATOM 668 C CA . ASP A 1 87 ? 1.858 24.567 -2.512 1.00 94.88 87 ASP A CA 1
ATOM 669 C C . ASP A 1 87 ? 1.521 23.322 -1.666 1.00 94.88 87 ASP A C 1
ATOM 671 O O . ASP A 1 87 ? 1.486 23.396 -0.437 1.00 94.88 87 ASP A O 1
ATOM 675 N N . ASP A 1 88 ? 1.371 22.155 -2.302 1.00 95.31 88 ASP A N 1
ATOM 676 C CA . ASP A 1 88 ? 1.106 20.874 -1.638 1.00 95.31 88 ASP A CA 1
ATOM 677 C C . ASP A 1 88 ? 2.390 20.218 -1.083 1.00 95.31 88 ASP A C 1
ATOM 679 O O . ASP A 1 88 ? 2.343 19.109 -0.547 1.00 95.31 88 ASP A O 1
ATOM 683 N N . ALA A 1 89 ? 3.558 20.867 -1.202 1.00 93.38 89 ALA A N 1
ATOM 684 C CA . ALA A 1 89 ? 4.845 20.271 -0.839 1.00 93.38 89 ALA A CA 1
ATOM 685 C C . ALA A 1 89 ? 4.898 19.752 0.605 1.00 93.38 89 ALA A C 1
ATOM 687 O O . ALA A 1 89 ? 5.484 18.700 0.889 1.00 93.38 89 ALA A O 1
ATOM 688 N N . GLY A 1 90 ? 4.248 20.474 1.518 1.00 88.75 90 GLY A N 1
ATOM 689 C CA . GLY A 1 90 ? 4.298 20.198 2.947 1.00 88.75 90 GLY A CA 1
ATOM 690 C C . GLY A 1 90 ? 5.676 20.479 3.558 1.00 88.75 90 GLY A C 1
ATOM 691 O O . GLY A 1 90 ? 6.660 20.755 2.875 1.00 88.75 90 GLY A O 1
ATOM 692 N N . ALA A 1 91 ? 5.752 20.428 4.888 1.00 90.50 91 ALA A N 1
ATOM 693 C CA . ALA A 1 91 ? 6.964 20.804 5.621 1.00 90.50 91 ALA A CA 1
ATOM 694 C C . ALA A 1 91 ? 8.000 19.672 5.753 1.00 90.50 91 ALA A C 1
ATOM 696 O O . ALA A 1 91 ? 9.184 19.942 5.938 1.00 90.50 91 ALA A O 1
ATOM 697 N N . TYR A 1 92 ? 7.555 18.414 5.699 1.00 89.12 92 TYR A N 1
ATOM 698 C CA . TYR A 1 92 ? 8.360 17.249 6.094 1.00 89.12 92 TYR A CA 1
ATOM 699 C C . TYR A 1 92 ? 8.609 16.250 4.957 1.00 89.12 92 TYR A C 1
ATOM 701 O O . TYR A 1 92 ? 9.182 15.188 5.188 1.00 89.12 92 TYR A O 1
ATOM 709 N N . ASN A 1 93 ? 8.184 16.573 3.734 1.00 93.44 93 ASN A N 1
ATOM 710 C CA . ASN A 1 93 ? 8.360 15.697 2.583 1.00 93.44 93 ASN A CA 1
ATOM 711 C C . ASN A 1 93 ? 9.648 16.024 1.828 1.00 93.44 93 ASN A C 1
ATOM 713 O O . ASN A 1 93 ? 9.990 17.189 1.621 1.00 93.44 93 ASN A O 1
ATOM 717 N N . ASN A 1 94 ? 10.288 14.991 1.280 1.00 96.06 94 ASN A N 1
ATOM 718 C CA . ASN A 1 94 ? 11.215 15.163 0.164 1.00 96.06 94 ASN A CA 1
ATOM 719 C C . ASN A 1 94 ? 10.402 15.471 -1.099 1.00 96.06 94 ASN A C 1
ATOM 721 O O . ASN A 1 94 ? 10.207 14.600 -1.945 1.00 96.06 94 ASN A O 1
ATOM 725 N N . TRP A 1 95 ? 9.846 16.679 -1.187 1.00 97.75 95 TRP A N 1
ATOM 726 C CA . TRP A 1 95 ? 8.922 17.024 -2.259 1.00 97.75 95 TRP A CA 1
ATOM 727 C C . TRP A 1 95 ? 9.632 17.321 -3.587 1.00 97.75 95 TRP A C 1
ATOM 729 O O . TRP A 1 95 ? 10.731 17.897 -3.615 1.00 97.75 95 TRP A O 1
ATOM 739 N N . ARG A 1 96 ? 8.998 16.921 -4.696 1.00 98.06 96 ARG A N 1
ATOM 740 C CA . ARG A 1 96 ? 9.423 17.206 -6.077 1.00 98.06 96 ARG A CA 1
ATOM 741 C C . ARG A 1 96 ? 8.207 17.396 -7.000 1.00 98.06 96 ARG A C 1
ATOM 743 O O . ARG A 1 96 ? 7.177 16.777 -6.747 1.00 98.06 96 ARG A O 1
ATOM 750 N N . PRO A 1 97 ? 8.317 18.156 -8.104 1.00 98.25 97 PRO A N 1
ATOM 751 C CA . PRO A 1 97 ? 7.228 18.278 -9.073 1.00 98.25 97 PRO A CA 1
ATOM 752 C C . PRO A 1 97 ? 6.854 16.934 -9.719 1.00 98.25 97 PRO A C 1
ATOM 754 O O . PRO A 1 97 ? 7.725 16.186 -10.177 1.00 98.25 97 PRO A O 1
ATOM 757 N N . ALA A 1 98 ? 5.553 16.650 -9.836 1.00 98.31 98 ALA A N 1
ATOM 758 C CA . ALA A 1 98 ? 5.045 15.450 -10.515 1.00 98.31 98 ALA A CA 1
ATOM 759 C C . ALA A 1 98 ? 5.542 15.334 -11.969 1.00 98.31 98 ALA A C 1
ATOM 761 O O . ALA A 1 98 ? 5.944 14.252 -12.409 1.00 98.31 98 ALA A O 1
ATOM 762 N N . SER A 1 99 ? 5.610 16.468 -12.677 1.00 98.19 99 SER A N 1
ATOM 763 C CA . SER A 1 99 ? 6.092 16.570 -14.061 1.00 98.19 99 SER A CA 1
ATOM 764 C C . SER A 1 99 ? 7.550 16.142 -14.250 1.00 98.19 99 SER A C 1
ATOM 766 O O . SER A 1 99 ? 7.944 15.813 -15.366 1.00 98.19 99 SER A O 1
ATOM 768 N N . GLU A 1 100 ? 8.356 16.148 -13.186 1.00 98.25 100 GLU A N 1
ATOM 769 C CA . GLU A 1 100 ? 9.742 15.667 -13.209 1.00 98.25 100 GLU A CA 1
ATOM 770 C C . GLU A 1 100 ? 9.821 14.191 -12.811 1.00 98.25 100 GLU A C 1
ATOM 772 O O . GLU A 1 100 ? 10.497 13.391 -13.463 1.00 98.25 100 GLU A O 1
ATOM 777 N N . MET A 1 101 ? 9.111 13.815 -11.744 1.00 98.31 101 MET A N 1
ATOM 778 C CA . MET A 1 101 ? 9.274 12.499 -11.131 1.00 98.31 101 MET A CA 1
ATOM 779 C C . MET A 1 101 ? 8.644 11.368 -11.937 1.00 98.31 101 MET A C 1
ATOM 781 O O . MET A 1 101 ? 9.238 10.292 -12.029 1.00 98.31 101 MET A O 1
ATOM 785 N N . LYS A 1 102 ? 7.470 11.586 -12.540 1.00 98.06 102 LYS A N 1
ATOM 786 C CA . LYS A 1 102 ? 6.782 10.538 -13.305 1.00 98.06 102 LYS A CA 1
ATOM 787 C C . LYS A 1 102 ? 7.591 10.100 -14.539 1.00 98.06 102 LYS A C 1
ATOM 789 O O . LYS A 1 102 ? 7.900 8.909 -14.617 1.00 98.06 102 LYS A O 1
ATOM 794 N N . PRO A 1 103 ? 8.059 11.003 -15.429 1.00 98.44 103 PRO A N 1
ATOM 795 C CA . PRO A 1 103 ? 8.924 10.610 -16.546 1.00 98.44 103 PRO A CA 1
ATOM 796 C C . PRO A 1 103 ? 10.245 9.967 -16.104 1.00 98.44 103 PRO A C 1
ATOM 798 O O . PRO A 1 103 ? 10.733 9.050 -16.765 1.00 98.44 103 PRO A O 1
ATOM 801 N N . LEU A 1 104 ? 10.826 10.415 -14.983 1.00 98.44 104 LEU A N 1
ATOM 802 C CA . LEU A 1 104 ? 12.062 9.845 -14.441 1.00 98.44 104 LEU A CA 1
ATOM 803 C C . LEU A 1 104 ? 11.875 8.373 -14.046 1.00 98.44 104 LEU A C 1
ATOM 805 O O . LEU A 1 104 ? 12.702 7.530 -14.405 1.00 98.44 104 LEU A O 1
ATOM 809 N N . LEU A 1 105 ? 10.795 8.052 -13.328 1.00 98.31 105 LEU A N 1
ATOM 810 C CA . LEU A 1 105 ? 10.493 6.682 -12.904 1.00 98.31 105 LEU A CA 1
ATOM 811 C C . LEU A 1 105 ? 10.119 5.796 -14.089 1.00 98.31 105 LEU A C 1
ATOM 813 O O . LEU A 1 105 ? 10.648 4.692 -14.204 1.00 98.31 105 LEU A O 1
ATOM 817 N N . GLU A 1 106 ? 9.295 6.287 -15.013 1.00 98.50 106 GLU A N 1
ATOM 818 C CA . GLU A 1 106 ? 8.975 5.550 -16.238 1.00 98.50 106 GLU A CA 1
ATOM 819 C C . GLU A 1 106 ? 10.224 5.272 -17.086 1.00 98.50 106 GLU A C 1
ATOM 821 O O . GLU A 1 106 ? 10.364 4.188 -17.653 1.00 98.50 106 GLU A O 1
ATOM 826 N N . GLY A 1 107 ? 11.172 6.213 -17.129 1.00 98.56 107 GLY A N 1
ATOM 827 C CA . GLY A 1 107 ? 12.474 6.024 -17.765 1.00 98.56 107 GLY A CA 1
ATOM 828 C C . GLY A 1 107 ? 13.288 4.892 -17.134 1.00 98.56 107 GLY A C 1
ATOM 829 O O . GLY A 1 107 ? 13.870 4.091 -17.860 1.00 98.56 107 GLY A O 1
ATOM 830 N N . LYS A 1 108 ? 13.291 4.784 -15.799 1.00 98.00 108 LYS A N 1
ATOM 831 C CA . LYS A 1 108 ? 13.966 3.697 -15.062 1.00 98.00 108 LYS A CA 1
ATOM 832 C C . LYS A 1 108 ? 13.287 2.342 -15.244 1.00 98.00 108 LYS A C 1
ATOM 834 O O . LYS A 1 108 ? 13.962 1.322 -15.316 1.00 98.00 108 LYS A O 1
ATOM 839 N N . MET A 1 109 ? 11.959 2.335 -15.309 1.00 98.56 109 MET A N 1
ATOM 840 C CA . MET A 1 109 ? 11.153 1.123 -15.457 1.00 98.56 109 MET A CA 1
ATOM 841 C C . MET A 1 109 ? 11.182 0.563 -16.883 1.00 98.56 109 MET A C 1
ATOM 843 O O . MET A 1 109 ? 10.875 -0.613 -17.080 1.00 98.56 109 MET A O 1
ATOM 847 N N . ARG A 1 110 ? 11.548 1.380 -17.877 1.00 98.56 110 ARG A N 1
ATOM 848 C CA . ARG A 1 110 ? 11.492 1.002 -19.289 1.00 98.56 110 ARG A CA 1
ATOM 849 C C . ARG A 1 110 ? 12.347 -0.230 -19.585 1.00 98.56 110 ARG A C 1
ATOM 851 O O . ARG A 1 110 ? 13.563 -0.197 -19.434 1.00 98.56 110 ARG A O 1
ATOM 858 N N . GLY A 1 111 ? 11.708 -1.308 -20.037 1.00 98.12 111 GLY A N 1
ATOM 859 C CA . GLY A 1 111 ? 12.375 -2.582 -20.337 1.00 98.12 111 GLY A CA 1
ATOM 860 C C . GLY A 1 111 ? 12.921 -3.345 -19.118 1.00 98.12 111 GLY A C 1
ATOM 861 O O . GLY A 1 111 ? 13.497 -4.418 -19.289 1.00 98.12 111 GLY A O 1
ATOM 862 N N . ALA A 1 112 ? 12.750 -2.836 -17.894 1.00 98.06 112 ALA A N 1
ATOM 863 C CA . ALA A 1 112 ? 13.352 -3.411 -16.688 1.00 98.06 112 ALA A CA 1
ATOM 864 C C . ALA A 1 112 ? 12.673 -4.710 -16.205 1.00 98.06 112 ALA A C 1
ATOM 866 O O . ALA A 1 112 ? 13.190 -5.379 -15.306 1.00 98.06 112 ALA A O 1
ATOM 867 N N . SER A 1 113 ? 11.549 -5.094 -16.816 1.00 97.88 113 SER A N 1
ATOM 868 C CA . SER A 1 113 ? 10.854 -6.364 -16.568 1.00 97.88 113 SER A CA 1
ATOM 869 C C . SER A 1 113 ? 10.961 -7.340 -17.747 1.00 97.88 113 SER A C 1
ATOM 871 O O . SER A 1 113 ? 10.237 -8.335 -17.784 1.00 97.88 113 SER A O 1
ATOM 873 N N . ALA A 1 114 ? 11.872 -7.099 -18.697 1.00 97.19 114 ALA A N 1
ATOM 874 C CA . ALA A 1 114 ? 12.138 -8.030 -19.791 1.00 97.19 114 ALA A CA 1
ATOM 875 C C . ALA A 1 114 ? 12.480 -9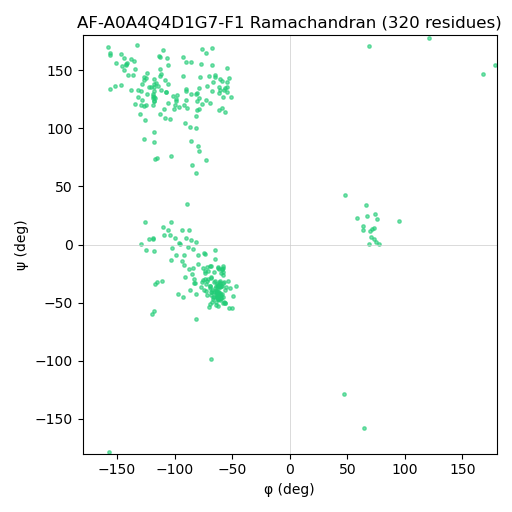.436 -19.264 1.00 97.19 114 ALA A C 1
ATOM 877 O O . ALA A 1 114 ? 13.307 -9.595 -18.366 1.00 97.19 114 ALA A O 1
ATOM 878 N N . GLY A 1 115 ? 11.823 -10.460 -19.816 1.00 96.56 115 GLY A N 1
ATOM 879 C CA . GLY A 1 115 ? 11.987 -11.858 -19.393 1.00 96.56 115 GLY A CA 1
ATOM 880 C C . GLY A 1 115 ? 11.255 -12.242 -18.099 1.00 96.56 115 GLY A C 1
ATOM 881 O O . GLY A 1 115 ? 11.352 -13.385 -17.650 1.00 96.56 115 GLY A O 1
ATOM 882 N N . LYS A 1 116 ? 10.535 -11.304 -17.466 1.00 97.38 116 LYS A N 1
ATOM 883 C CA . LYS A 1 116 ? 9.812 -11.531 -16.207 1.00 97.38 116 LYS A CA 1
ATOM 884 C C . LYS A 1 116 ? 8.300 -11.600 -16.422 1.00 97.38 116 LYS A C 1
ATOM 886 O O . LYS A 1 116 ? 7.763 -11.110 -17.419 1.00 97.38 116 LYS A O 1
ATOM 891 N N . THR A 1 117 ? 7.613 -12.187 -15.445 1.00 98.50 117 THR A N 1
ATOM 892 C CA . THR A 1 117 ? 6.161 -12.049 -15.292 1.00 98.50 117 THR A CA 1
ATOM 893 C C . THR A 1 117 ? 5.867 -10.717 -14.598 1.00 98.50 117 THR A C 1
ATOM 895 O O . THR A 1 117 ? 6.455 -10.438 -13.556 1.00 98.50 117 THR A O 1
ATOM 898 N N . MET A 1 118 ? 4.952 -9.917 -15.143 1.00 98.75 118 MET A N 1
ATOM 899 C CA . MET A 1 118 ? 4.282 -8.854 -14.396 1.00 98.75 118 MET A CA 1
ATOM 900 C C . MET A 1 118 ? 3.029 -9.436 -13.747 1.00 98.75 118 MET A C 1
ATOM 902 O O . MET A 1 118 ? 2.101 -9.872 -14.430 1.00 98.75 118 MET A O 1
ATOM 906 N N . TYR A 1 119 ? 3.004 -9.411 -12.425 1.00 98.88 119 TYR A N 1
ATOM 907 C CA . TYR A 1 119 ? 1.837 -9.738 -11.631 1.00 98.88 119 TYR A CA 1
ATOM 908 C C . TYR A 1 119 ? 0.960 -8.497 -11.479 1.00 98.88 119 TYR A C 1
ATOM 910 O O . TYR A 1 119 ? 1.444 -7.432 -11.094 1.00 98.88 119 TYR A O 1
ATOM 918 N N . VAL A 1 120 ? -0.326 -8.647 -11.774 1.00 98.94 120 VAL A N 1
ATOM 919 C CA . VAL A 1 120 ? -1.370 -7.649 -11.552 1.00 98.94 120 VAL A CA 1
ATOM 920 C C . VAL A 1 120 ? -2.098 -8.047 -10.277 1.00 98.94 120 VAL A C 1
ATOM 922 O O . VAL A 1 120 ? -2.721 -9.105 -10.231 1.00 98.94 120 VAL A O 1
ATOM 925 N N . VAL A 1 121 ? -2.030 -7.212 -9.245 1.00 98.94 121 VAL A N 1
ATOM 926 C CA . VAL A 1 121 ? -2.593 -7.484 -7.918 1.00 98.94 121 VAL A CA 1
ATOM 927 C C . VAL A 1 121 ? -3.668 -6.438 -7.603 1.00 98.94 121 VAL A C 1
ATOM 929 O O . VAL A 1 121 ? -3.361 -5.385 -7.039 1.00 98.94 121 VAL A O 1
ATOM 932 N N . PRO A 1 122 ? -4.933 -6.675 -7.991 1.00 98.81 122 PRO A N 1
ATOM 933 C CA . PRO A 1 122 ? -6.067 -5.867 -7.558 1.00 98.81 122 PRO A CA 1
ATOM 934 C C . PRO A 1 122 ? -6.309 -6.048 -6.060 1.00 98.81 122 PRO A C 1
ATOM 936 O O . PRO A 1 122 ? -6.364 -7.182 -5.577 1.00 98.81 122 PRO A O 1
ATOM 939 N N . TYR A 1 123 ? -6.470 -4.959 -5.315 1.00 98.75 123 TYR A N 1
ATOM 940 C CA . TYR A 1 123 ? -6.661 -5.028 -3.871 1.00 98.75 123 TYR A CA 1
ATOM 941 C C . TYR A 1 123 ? -7.583 -3.939 -3.310 1.00 98.75 123 TYR A C 1
ATOM 943 O O . TYR A 1 123 ? -7.817 -2.900 -3.931 1.00 98.75 123 TYR A O 1
ATOM 951 N N . LEU A 1 124 ? -8.040 -4.169 -2.076 1.00 98.25 124 LEU A N 1
ATOM 952 C CA . LEU A 1 124 ? -8.762 -3.211 -1.243 1.00 98.25 124 LEU A CA 1
ATOM 953 C C . LEU A 1 124 ? -8.094 -3.045 0.139 1.00 98.25 124 LEU A C 1
ATOM 955 O O . LEU A 1 124 ? -8.020 -3.994 0.927 1.00 98.25 124 LEU A O 1
ATOM 959 N N . MET A 1 125 ? -7.660 -1.820 0.456 1.00 97.44 125 MET A N 1
ATOM 960 C CA . MET A 1 125 ? -7.068 -1.409 1.748 1.00 97.44 125 MET A CA 1
ATOM 961 C C . MET A 1 125 ? -8.118 -0.932 2.763 1.00 97.44 125 MET A C 1
ATOM 963 O O . MET A 1 125 ? -7.902 0.008 3.517 1.00 97.44 125 MET A O 1
ATOM 967 N N . ALA A 1 126 ? -9.305 -1.526 2.756 1.00 96.44 126 ALA A N 1
ATOM 968 C CA . ALA A 1 126 ? -10.343 -1.229 3.733 1.00 96.44 126 ALA A CA 1
ATOM 969 C C . ALA A 1 126 ? -11.228 -2.456 3.955 1.00 96.44 126 ALA A C 1
ATOM 971 O O . ALA A 1 126 ? -11.333 -3.309 3.065 1.00 96.44 126 ALA A O 1
ATOM 972 N N . PRO A 1 127 ? -11.899 -2.567 5.113 1.00 94.81 127 PRO A N 1
ATOM 973 C CA . PRO A 1 127 ? -13.030 -3.470 5.248 1.00 94.81 127 PRO A CA 1
ATOM 974 C C . PRO A 1 127 ? -14.070 -3.173 4.160 1.00 94.81 127 PRO A C 1
ATOM 976 O O . PRO A 1 127 ? -14.386 -2.005 3.902 1.00 94.81 127 PRO A O 1
ATOM 979 N N . ARG A 1 128 ? -14.602 -4.231 3.536 1.00 92.94 128 ARG A N 1
ATOM 980 C CA . ARG A 1 128 ? -15.630 -4.097 2.499 1.00 92.94 128 ARG A CA 1
ATOM 981 C C . ARG A 1 128 ? -16.857 -3.381 3.072 1.00 92.94 128 ARG A C 1
ATOM 983 O O . ARG A 1 128 ? -17.249 -3.630 4.211 1.00 92.94 128 ARG A O 1
ATOM 990 N N . HIS A 1 129 ? -17.455 -2.513 2.272 1.00 92.19 129 HIS A N 1
ATOM 991 C CA . HIS A 1 129 ? -18.593 -1.655 2.581 1.00 92.19 129 HIS A CA 1
ATOM 992 C C . HIS A 1 129 ? -18.334 -0.616 3.681 1.00 92.19 129 HIS A C 1
ATOM 994 O O . HIS A 1 129 ? -19.280 -0.036 4.215 1.00 92.19 129 HIS A O 1
ATOM 1000 N N . SER A 1 130 ? -17.067 -0.353 4.021 1.00 93.81 130 SER A N 1
ATOM 1001 C CA . SER A 1 130 ? -16.726 0.748 4.923 1.00 93.81 130 SER A CA 1
ATOM 1002 C C . SER A 1 130 ? -17.006 2.116 4.274 1.00 93.81 130 SER A C 1
ATOM 1004 O O . SER A 1 130 ? -16.949 2.244 3.047 1.00 93.81 130 SER A O 1
ATOM 1006 N N . PRO A 1 131 ? -17.257 3.175 5.069 1.00 93.25 131 PRO A N 1
ATOM 1007 C CA . PRO A 1 131 ? -17.515 4.520 4.540 1.00 93.25 131 PRO A CA 1
ATOM 1008 C C . PRO A 1 131 ? -16.386 5.090 3.667 1.00 93.25 131 PRO A C 1
ATOM 1010 O O . PRO A 1 131 ? -16.637 5.943 2.820 1.00 93.25 131 PRO A O 1
ATOM 1013 N N . LEU A 1 132 ? -15.154 4.603 3.854 1.00 96.31 132 LEU A N 1
ATOM 1014 C CA . LEU A 1 132 ? -13.957 5.068 3.151 1.00 96.31 132 LEU A CA 1
ATOM 1015 C C . LEU A 1 132 ? -13.497 4.105 2.042 1.00 96.31 132 LEU A C 1
ATOM 1017 O O . LEU A 1 132 ? -12.439 4.318 1.454 1.00 96.31 132 LEU A O 1
ATOM 1021 N N . GLU A 1 133 ? -14.283 3.068 1.717 1.00 95.06 133 GLU A N 1
ATOM 1022 C CA . GLU A 1 133 ? -13.940 2.055 0.703 1.00 95.06 133 GLU A CA 1
ATOM 1023 C C . GLU A 1 133 ? -13.542 2.677 -0.645 1.00 95.06 133 GLU A C 1
ATOM 1025 O O . GLU A 1 133 ? -12.596 2.217 -1.283 1.00 95.06 133 GLU A O 1
ATOM 1030 N N . LYS A 1 134 ? -14.203 3.773 -1.040 1.00 94.62 134 LYS A N 1
ATOM 1031 C CA . LYS A 1 134 ? -13.932 4.496 -2.294 1.00 94.62 134 LYS A CA 1
ATOM 1032 C C . LYS A 1 134 ? -12.493 5.016 -2.421 1.00 94.62 134 LYS A C 1
ATOM 1034 O O . LYS A 1 134 ? -12.046 5.268 -3.530 1.00 94.62 134 LYS A O 1
ATOM 1039 N N . PHE A 1 135 ? -11.770 5.179 -1.312 1.00 97.69 135 PHE A N 1
ATOM 1040 C CA . PHE A 1 135 ? -10.371 5.611 -1.318 1.00 97.69 135 PHE A CA 1
ATOM 1041 C C . PHE A 1 135 ? -9.386 4.440 -1.307 1.00 97.69 135 PHE A C 1
ATOM 1043 O O . PHE A 1 135 ? -8.209 4.653 -1.570 1.00 97.69 135 PHE A O 1
ATOM 1050 N N . ALA A 1 136 ? -9.848 3.223 -1.015 1.00 98.00 136 ALA A N 1
ATOM 1051 C CA . ALA A 1 136 ? -9.000 2.096 -0.641 1.00 98.00 136 ALA A CA 1
ATOM 1052 C C . ALA A 1 136 ? -8.685 1.120 -1.782 1.00 98.00 136 ALA A C 1
ATOM 1054 O O . ALA A 1 136 ? -7.864 0.215 -1.609 1.00 98.00 136 ALA A O 1
ATOM 1055 N N . ALA A 1 137 ? -9.346 1.271 -2.927 1.00 98.50 137 ALA A N 1
ATOM 1056 C CA . ALA A 1 137 ? -9.127 0.436 -4.098 1.00 98.50 137 ALA A CA 1
ATOM 1057 C C . ALA A 1 137 ? -7.782 0.758 -4.764 1.00 98.50 137 ALA A C 1
ATOM 1059 O O . ALA A 1 137 ? -7.427 1.925 -4.956 1.00 98.50 137 ALA A O 1
ATOM 1060 N N . GLY A 1 138 ? -7.035 -0.271 -5.152 1.00 98.69 138 GLY A N 1
ATOM 1061 C CA . GLY A 1 138 ? -5.779 -0.108 -5.875 1.00 98.69 138 GLY A CA 1
ATOM 1062 C C . GLY A 1 138 ? -5.403 -1.331 -6.697 1.00 98.69 138 GLY A C 1
ATOM 1063 O O . GLY A 1 138 ? -5.925 -2.426 -6.501 1.00 98.69 138 GLY A O 1
ATOM 1064 N N . VAL A 1 139 ? -4.487 -1.129 -7.640 1.00 98.94 139 VAL A N 1
ATOM 1065 C CA . VAL A 1 139 ? -3.903 -2.206 -8.442 1.00 98.94 139 VAL A CA 1
ATOM 1066 C C . VAL A 1 139 ? -2.394 -2.067 -8.400 1.00 98.94 139 VAL A C 1
ATOM 1068 O O . VAL A 1 139 ? -1.839 -1.102 -8.933 1.00 98.94 139 VAL A O 1
ATOM 1071 N N . GLU A 1 140 ? -1.742 -3.033 -7.759 1.00 98.94 140 GLU A N 1
ATOM 1072 C CA . GLU A 1 140 ? -0.288 -3.130 -7.742 1.00 98.94 140 GLU A CA 1
ATOM 1073 C C . GLU A 1 140 ? 0.202 -3.974 -8.921 1.00 98.94 140 GLU A C 1
ATOM 1075 O O . GLU A 1 140 ? -0.219 -5.114 -9.095 1.00 98.94 140 GLU A O 1
ATOM 1080 N N . LEU A 1 141 ? 1.086 -3.410 -9.739 1.00 98.94 141 LEU A N 1
ATOM 1081 C CA . LEU A 1 141 ? 1.848 -4.128 -10.753 1.00 98.94 141 LEU A CA 1
ATOM 1082 C C . LEU A 1 141 ? 3.226 -4.417 -10.179 1.00 98.94 141 LEU A C 1
ATOM 1084 O O . LEU A 1 141 ? 3.911 -3.485 -9.763 1.00 98.94 141 LEU A O 1
ATOM 1088 N N . THR A 1 142 ? 3.646 -5.678 -10.167 1.00 98.88 142 THR A N 1
ATOM 1089 C CA . THR A 1 142 ? 4.974 -6.057 -9.671 1.00 98.88 142 THR A CA 1
ATOM 1090 C C . THR A 1 142 ? 5.625 -7.136 -10.521 1.00 98.88 142 THR A C 1
ATOM 1092 O O . THR A 1 142 ? 4.952 -8.025 -11.026 1.00 98.88 142 THR A O 1
ATOM 1095 N N . ASP A 1 143 ? 6.950 -7.093 -10.655 1.00 98.31 143 ASP A N 1
ATOM 1096 C CA . ASP A 1 143 ? 7.744 -8.145 -11.297 1.00 98.31 143 ASP A CA 1
ATOM 1097 C C . ASP A 1 143 ? 8.308 -9.196 -10.317 1.00 98.31 143 ASP A C 1
ATOM 1099 O O . ASP A 1 143 ? 9.173 -9.985 -10.700 1.00 98.31 143 ASP A O 1
ATOM 1103 N N . THR A 1 144 ? 7.829 -9.221 -9.063 1.00 97.06 144 THR A N 1
ATOM 1104 C CA . THR A 1 144 ? 8.357 -10.091 -7.998 1.00 97.06 144 THR A CA 1
ATOM 1105 C C . THR A 1 144 ? 7.258 -10.891 -7.297 1.00 97.06 144 THR A C 1
ATOM 1107 O O . THR A 1 144 ? 6.376 -10.337 -6.645 1.00 97.06 144 THR A O 1
ATOM 1110 N N . ARG A 1 145 ? 7.353 -12.226 -7.344 1.00 97.50 145 ARG A N 1
ATOM 1111 C CA . ARG A 1 145 ? 6.347 -13.136 -6.766 1.00 97.50 145 ARG A CA 1
ATOM 1112 C C . ARG A 1 145 ? 6.242 -13.051 -5.240 1.00 97.50 145 ARG A C 1
ATOM 1114 O O . ARG A 1 145 ? 5.149 -13.122 -4.690 1.00 97.50 145 ARG A O 1
ATOM 1121 N N . THR A 1 146 ? 7.348 -12.866 -4.523 1.00 95.88 146 THR A N 1
ATOM 1122 C CA . THR A 1 146 ? 7.303 -12.753 -3.052 1.00 95.88 146 THR A CA 1
ATOM 1123 C C . THR A 1 146 ? 6.537 -11.509 -2.591 1.00 95.88 146 THR A C 1
ATOM 1125 O O . THR A 1 146 ? 5.846 -11.562 -1.577 1.00 95.88 146 THR A O 1
ATOM 1128 N N . VAL A 1 147 ? 6.572 -10.416 -3.362 1.00 97.44 147 VAL A N 1
ATOM 1129 C CA . VAL A 1 147 ? 5.758 -9.208 -3.131 1.00 97.44 147 VAL A CA 1
ATOM 1130 C C . VAL A 1 147 ? 4.270 -9.525 -3.263 1.00 97.44 147 VAL A C 1
ATOM 1132 O O . VAL A 1 147 ? 3.496 -9.163 -2.379 1.00 97.44 147 VAL A O 1
ATOM 1135 N N . VAL A 1 148 ? 3.882 -10.290 -4.288 1.00 98.44 148 VAL A N 1
ATOM 1136 C CA . VAL A 1 148 ? 2.504 -10.780 -4.461 1.00 98.44 148 VAL A CA 1
ATOM 1137 C C . VAL A 1 148 ? 2.038 -11.565 -3.238 1.00 98.44 148 VAL A C 1
ATOM 1139 O O . VAL A 1 148 ? 0.979 -11.280 -2.678 1.00 98.44 148 VAL A O 1
ATOM 1142 N N . LEU A 1 149 ? 2.847 -12.526 -2.782 1.00 98.00 149 LEU A N 1
ATOM 1143 C CA . LEU A 1 149 ? 2.521 -13.346 -1.616 1.00 98.00 149 LEU A CA 1
ATOM 1144 C C . LEU A 1 149 ? 2.324 -12.485 -0.365 1.00 98.00 149 LEU A C 1
ATOM 1146 O O . LEU A 1 149 ? 1.361 -12.686 0.374 1.00 98.00 149 LEU A O 1
ATOM 1150 N N . HIS A 1 150 ? 3.178 -11.491 -0.138 1.00 97.06 150 HIS A N 1
ATOM 1151 C CA . HIS A 1 150 ? 2.995 -10.552 0.965 1.00 97.06 150 HIS A CA 1
ATOM 1152 C C . HIS A 1 150 ? 1.718 -9.710 0.812 1.00 97.06 150 HIS A C 1
ATOM 1154 O O . HIS A 1 150 ? 0.983 -9.554 1.786 1.00 97.06 150 HIS A O 1
ATOM 1160 N N . MET A 1 151 ? 1.407 -9.216 -0.390 1.00 98.25 151 MET A N 1
ATOM 1161 C CA . MET A 1 151 ? 0.191 -8.435 -0.648 1.00 98.25 151 MET A CA 1
ATOM 1162 C C . MET A 1 151 ? -1.093 -9.234 -0.395 1.00 98.25 151 MET A C 1
ATOM 1164 O O . MET A 1 151 ? -2.027 -8.681 0.181 1.00 98.25 151 MET A O 1
ATOM 1168 N N . ILE A 1 152 ? -1.118 -10.540 -0.696 1.00 98.19 152 ILE A N 1
ATOM 1169 C CA . ILE A 1 152 ? -2.241 -11.435 -0.343 1.00 98.19 152 ILE A CA 1
ATOM 1170 C C . ILE A 1 152 ? -2.521 -11.440 1.173 1.00 98.19 152 ILE A C 1
ATOM 1172 O O . ILE A 1 152 ? -3.669 -11.591 1.584 1.00 98.19 152 ILE A O 1
ATOM 1176 N N . ARG A 1 153 ? -1.495 -11.267 2.021 1.00 97.12 153 ARG A N 1
ATOM 1177 C CA . ARG A 1 153 ? -1.668 -11.200 3.486 1.00 97.12 153 ARG A CA 1
ATOM 1178 C C . ARG A 1 153 ? -1.987 -9.788 3.953 1.00 97.12 153 ARG A C 1
ATOM 1180 O O . ARG A 1 153 ? -2.778 -9.621 4.871 1.00 97.12 153 ARG A O 1
ATOM 1187 N N . MET A 1 154 ? -1.347 -8.784 3.362 1.00 97.69 154 MET A N 1
ATOM 1188 C CA . MET A 1 154 ? -1.415 -7.405 3.850 1.00 97.69 154 MET A CA 1
ATOM 1189 C C . MET A 1 154 ? -2.640 -6.635 3.355 1.00 97.69 154 MET A C 1
ATOM 1191 O O . MET A 1 154 ? -3.034 -5.667 4.002 1.00 97.69 154 MET A O 1
ATOM 1195 N N . ALA A 1 155 ? -3.269 -7.073 2.264 1.00 97.81 155 ALA A N 1
ATOM 1196 C CA . ALA A 1 155 ? -4.454 -6.454 1.685 1.00 97.81 155 ALA A CA 1
ATOM 1197 C C . ALA A 1 155 ? -5.529 -7.501 1.353 1.00 97.81 155 ALA A C 1
ATOM 1199 O O . ALA A 1 155 ? -5.305 -8.709 1.435 1.00 97.81 155 ALA A O 1
ATOM 1200 N N . ARG A 1 156 ? -6.722 -7.039 0.971 1.00 97.88 156 ARG A N 1
ATOM 1201 C CA . ARG A 1 156 ? -7.789 -7.906 0.451 1.00 97.88 156 ARG A CA 1
ATOM 1202 C C . ARG A 1 156 ? -7.633 -7.972 -1.063 1.00 97.88 156 ARG A C 1
ATOM 1204 O O . ARG A 1 156 ? -7.920 -6.985 -1.727 1.00 97.88 156 ARG A O 1
ATOM 1211 N N . VAL A 1 157 ? -7.121 -9.084 -1.590 1.00 98.56 157 VAL A N 1
ATOM 1212 C CA . VAL A 1 157 ? -6.748 -9.228 -3.011 1.00 98.56 157 VAL A CA 1
ATOM 1213 C C . VAL A 1 157 ? -7.849 -9.921 -3.812 1.00 98.56 157 VAL A C 1
ATOM 1215 O O . VAL A 1 157 ? -8.294 -11.009 -3.439 1.00 98.56 157 VAL A O 1
ATOM 1218 N N . GLY A 1 158 ? -8.257 -9.319 -4.930 1.00 98.12 158 GLY A N 1
ATOM 1219 C CA . GLY A 1 158 ? -9.236 -9.902 -5.848 1.00 98.12 158 GLY A CA 1
ATOM 1220 C C . GLY A 1 158 ? -9.773 -8.925 -6.895 1.00 98.12 158 GLY A C 1
ATOM 1221 O O . GLY A 1 158 ? -9.935 -7.734 -6.625 1.00 98.12 158 GLY A O 1
ATOM 1222 N N . VAL A 1 159 ? -10.073 -9.439 -8.091 1.00 98.31 159 VAL A N 1
ATOM 1223 C CA . VAL A 1 159 ? -10.546 -8.635 -9.239 1.00 98.31 159 VAL A CA 1
ATOM 1224 C C . VAL A 1 159 ? -11.873 -7.917 -8.972 1.00 98.31 159 VAL A C 1
ATOM 1226 O O . VAL A 1 159 ? -12.073 -6.796 -9.444 1.00 98.31 159 VAL A O 1
ATOM 1229 N N . ASP A 1 160 ? -12.749 -8.516 -8.162 1.00 97.25 160 ASP A N 1
ATOM 1230 C CA . ASP A 1 160 ? -14.076 -7.970 -7.850 1.00 97.25 160 ASP A CA 1
ATOM 1231 C C . ASP A 1 160 ? -13.990 -6.597 -7.173 1.00 97.25 160 ASP A C 1
ATOM 1233 O O . ASP A 1 160 ? -14.802 -5.718 -7.455 1.00 97.25 160 ASP A O 1
ATOM 1237 N N . TYR A 1 161 ? -12.946 -6.356 -6.370 1.00 96.75 161 TYR A N 1
ATOM 1238 C CA . TYR A 1 161 ? -12.732 -5.067 -5.704 1.00 96.75 161 TYR A CA 1
ATOM 1239 C C . TYR A 1 161 ? -12.519 -3.904 -6.673 1.00 96.75 161 TYR A C 1
ATOM 1241 O O . TYR A 1 161 ? -12.690 -2.751 -6.282 1.00 96.75 161 TYR A O 1
ATOM 1249 N N . ILE A 1 162 ? -12.148 -4.192 -7.923 1.00 97.81 162 ILE A N 1
ATOM 1250 C CA . ILE A 1 162 ? -11.913 -3.172 -8.942 1.00 97.81 162 ILE A CA 1
ATOM 1251 C C . ILE A 1 162 ? -12.968 -3.199 -10.053 1.00 97.81 162 ILE A C 1
ATOM 1253 O O . ILE A 1 162 ? -13.310 -2.153 -10.611 1.00 97.81 162 ILE A O 1
ATOM 1257 N N . ASN A 1 163 ? -13.523 -4.370 -10.366 1.00 97.75 163 ASN A N 1
ATOM 1258 C CA . ASN A 1 163 ? -14.618 -4.497 -11.329 1.00 97.75 163 ASN A CA 1
ATOM 1259 C C . ASN A 1 163 ? -15.908 -3.818 -10.844 1.00 97.75 163 ASN A C 1
ATOM 1261 O O . ASN A 1 163 ? -16.665 -3.300 -11.661 1.00 97.75 163 ASN A O 1
ATOM 1265 N N . GLU A 1 164 ? -16.151 -3.803 -9.531 1.00 92.94 164 GLU A N 1
ATOM 1266 C CA . GLU A 1 164 ? -17.377 -3.267 -8.925 1.00 92.94 164 GLU A CA 1
ATOM 1267 C C . GLU A 1 164 ? -17.296 -1.767 -8.570 1.00 92.94 164 GLU A C 1
ATOM 1269 O O . GLU A 1 164 ? -18.219 -1.225 -7.953 1.00 92.94 164 GLU A O 1
ATOM 1274 N N . LEU A 1 165 ? -16.213 -1.068 -8.936 1.00 95.62 165 LEU A N 1
ATOM 1275 C CA . LEU A 1 165 ? -16.057 0.350 -8.602 1.00 95.62 165 LEU A CA 1
ATOM 1276 C C . LEU A 1 165 ? -17.158 1.206 -9.237 1.00 95.62 165 LEU A C 1
ATOM 1278 O O . LEU A 1 165 ? -17.398 1.158 -10.442 1.00 95.62 165 LEU A O 1
ATOM 1282 N N . LYS A 1 166 ? -17.783 2.061 -8.416 1.00 93.75 166 LYS A N 1
ATOM 1283 C CA . LYS A 1 166 ? -18.802 3.022 -8.876 1.00 93.75 166 LYS A CA 1
ATOM 1284 C C . LYS A 1 166 ? -18.246 4.001 -9.907 1.00 93.75 166 LYS A C 1
ATOM 1286 O O . LYS A 1 166 ? -18.912 4.294 -10.893 1.00 93.75 166 LYS A O 1
ATOM 1291 N N . ASP A 1 167 ? -17.047 4.512 -9.646 1.00 95.94 167 ASP A N 1
ATOM 1292 C CA . ASP A 1 167 ? -16.227 5.207 -10.630 1.00 95.94 167 ASP A CA 1
ATOM 1293 C C . ASP A 1 167 ? -15.109 4.243 -11.049 1.00 95.94 167 ASP A C 1
ATOM 1295 O O . ASP A 1 167 ? -14.198 4.003 -10.249 1.00 95.94 167 ASP A O 1
ATOM 1299 N N . PRO A 1 168 ? -15.150 3.686 -12.275 1.00 96.50 168 PRO A N 1
ATOM 1300 C CA . PRO A 1 168 ? -14.151 2.731 -12.747 1.00 96.50 168 PRO A CA 1
ATOM 1301 C C . PRO A 1 168 ? -12.714 3.270 -12.716 1.00 96.50 168 PRO A C 1
ATOM 1303 O O . PRO A 1 168 ? -11.773 2.480 -12.749 1.00 96.50 168 PRO A O 1
ATOM 1306 N N . ASN A 1 169 ? -12.527 4.592 -12.647 1.00 97.00 169 ASN A N 1
ATOM 1307 C CA . ASN A 1 169 ? -11.220 5.237 -12.599 1.00 97.00 169 ASN A CA 1
ATOM 1308 C C . ASN A 1 169 ? -10.700 5.493 -11.168 1.00 97.00 169 ASN A C 1
ATOM 1310 O O . ASN A 1 169 ? -9.544 5.886 -10.989 1.00 97.00 169 ASN A O 1
ATOM 1314 N N . SER A 1 170 ? -11.533 5.280 -10.145 1.00 96.19 170 SER A N 1
ATOM 1315 C CA . SER A 1 170 ? -11.231 5.603 -8.746 1.00 96.19 170 SER A CA 1
ATOM 1316 C C . SER A 1 170 ? -10.449 4.482 -8.054 1.00 96.19 170 SER A C 1
ATOM 1318 O O . SER A 1 170 ? -10.943 3.775 -7.180 1.00 96.19 170 SER A O 1
ATOM 1320 N N . PHE A 1 171 ? -9.200 4.296 -8.477 1.00 98.69 171 PHE A N 1
ATOM 1321 C CA . PHE A 1 171 ? -8.261 3.358 -7.866 1.00 98.69 171 PHE A CA 1
ATOM 1322 C C . PHE A 1 171 ? -6.846 3.939 -7.848 1.00 98.69 171 PHE A C 1
ATOM 1324 O O . PHE A 1 171 ? -6.494 4.805 -8.652 1.00 98.69 171 PHE A O 1
ATOM 1331 N N . VAL A 1 172 ? -6.022 3.463 -6.916 1.00 98.81 172 VAL A N 1
ATOM 1332 C CA . VAL A 1 172 ? -4.594 3.791 -6.868 1.00 98.81 172 VAL A CA 1
ATOM 1333 C C . VAL A 1 172 ? -3.829 2.959 -7.894 1.00 98.81 172 VAL A C 1
ATOM 1335 O O . VAL A 1 172 ? -3.893 1.727 -7.886 1.00 98.81 172 VAL A O 1
ATOM 1338 N N . ARG A 1 173 ? -3.067 3.638 -8.753 1.00 98.81 173 ARG A N 1
ATOM 1339 C CA . ARG A 1 173 ? -2.146 3.022 -9.719 1.00 98.81 173 ARG A CA 1
ATOM 1340 C C . ARG A 1 173 ? -0.805 2.800 -9.042 1.00 98.81 173 ARG A C 1
ATOM 1342 O O . ARG A 1 173 ? -0.051 3.751 -8.871 1.00 98.81 173 ARG A O 1
ATOM 1349 N N . ALA A 1 174 ? -0.518 1.580 -8.618 1.00 98.81 174 ALA A N 1
ATOM 1350 C CA . ALA A 1 174 ? 0.717 1.255 -7.919 1.00 98.81 174 ALA A CA 1
ATOM 1351 C C . ALA A 1 174 ? 1.631 0.405 -8.810 1.00 98.81 174 ALA A C 1
ATOM 1353 O O . ALA A 1 174 ? 1.282 -0.712 -9.166 1.00 98.81 174 ALA A O 1
ATOM 1354 N N . VAL A 1 175 ? 2.805 0.912 -9.177 1.00 98.88 175 VAL A N 1
ATOM 1355 C CA . VAL A 1 175 ? 3.770 0.209 -10.031 1.00 98.88 175 VAL A CA 1
ATOM 1356 C C . VAL A 1 175 ? 5.061 0.004 -9.266 1.00 98.88 175 VAL A C 1
ATOM 1358 O O . VAL A 1 175 ? 5.720 0.959 -8.853 1.00 98.88 175 VAL A O 1
ATOM 1361 N N . HIS A 1 176 ? 5.432 -1.257 -9.114 1.00 98.75 176 HIS A N 1
ATOM 1362 C CA . HIS A 1 176 ? 6.660 -1.703 -8.494 1.00 98.75 176 HIS A CA 1
ATOM 1363 C C . HIS A 1 176 ? 7.502 -2.475 -9.522 1.00 98.75 176 HIS A C 1
ATOM 1365 O O . HIS A 1 176 ? 7.059 -3.464 -10.103 1.00 98.75 176 HIS A O 1
ATOM 1371 N N . VAL A 1 177 ? 8.741 -2.036 -9.738 1.00 98.62 177 VAL A N 1
ATOM 1372 C CA . VAL A 1 177 ? 9.716 -2.758 -10.565 1.00 98.62 177 VAL A CA 1
ATOM 1373 C C . VAL A 1 177 ? 11.007 -2.924 -9.784 1.00 98.62 177 VAL A C 1
ATOM 1375 O O . VAL A 1 177 ? 11.621 -1.951 -9.345 1.00 98.62 177 VAL A O 1
ATOM 1378 N N . THR A 1 178 ? 11.450 -4.166 -9.646 1.00 97.00 178 THR A N 1
ATOM 1379 C CA . THR A 1 178 ? 12.603 -4.512 -8.809 1.00 97.00 178 THR A CA 1
ATOM 1380 C C . THR A 1 178 ? 13.922 -4.028 -9.417 1.00 97.00 178 THR A C 1
ATOM 1382 O O . THR A 1 178 ? 14.855 -3.708 -8.687 1.00 97.00 178 THR A O 1
ATOM 1385 N N . GLY A 1 179 ? 14.003 -3.936 -10.750 1.00 96.00 179 GLY A N 1
ATOM 1386 C CA . GLY A 1 179 ? 15.235 -3.590 -11.462 1.00 96.00 179 GLY A CA 1
ATOM 1387 C C . GLY A 1 179 ? 16.333 -4.648 -11.288 1.00 96.00 179 GLY A C 1
ATOM 1388 O O . GLY A 1 179 ? 16.048 -5.812 -10.997 1.00 96.00 179 GLY A O 1
ATOM 1389 N N . ASP A 1 180 ? 17.584 -4.238 -11.487 1.00 95.69 180 ASP A N 1
ATOM 1390 C CA . ASP A 1 180 ? 18.781 -5.071 -11.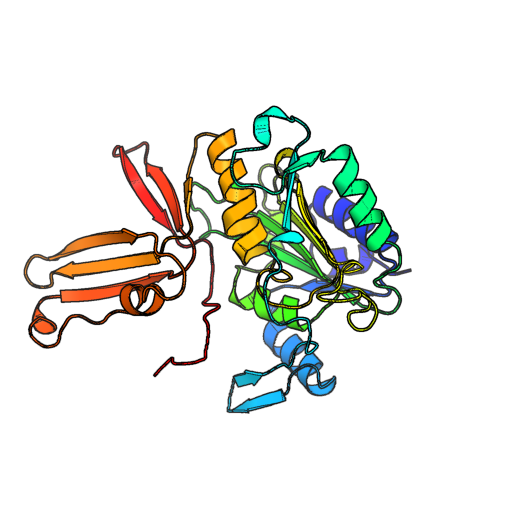321 1.00 95.69 180 ASP A CA 1
ATOM 1391 C C . ASP A 1 180 ? 19.484 -4.735 -9.998 1.00 95.69 180 ASP A C 1
ATOM 1393 O O . ASP A 1 180 ? 20.470 -3.998 -9.981 1.00 95.69 180 ASP A O 1
ATOM 1397 N N . LEU A 1 181 ? 18.924 -5.222 -8.881 1.00 94.06 181 LEU A N 1
ATOM 1398 C CA . LEU A 1 181 ? 19.289 -4.832 -7.506 1.00 94.06 181 LEU A CA 1
ATOM 1399 C C . LEU A 1 181 ? 20.803 -4.792 -7.243 1.00 94.06 181 LEU A C 1
ATOM 1401 O O . LEU A 1 181 ? 21.280 -3.934 -6.501 1.00 94.06 181 LEU A O 1
ATOM 1405 N N . GLU A 1 182 ? 21.570 -5.700 -7.848 1.00 94.00 182 GLU A N 1
ATOM 1406 C CA . GLU A 1 182 ? 23.019 -5.778 -7.646 1.00 94.00 182 GLU A CA 1
ATOM 1407 C C . GLU A 1 182 ? 23.772 -4.583 -8.248 1.00 94.00 182 GLU A C 1
ATOM 1409 O O . GLU A 1 182 ? 24.805 -4.170 -7.714 1.00 94.00 182 GLU A O 1
ATOM 1414 N N . ASN A 1 183 ? 23.217 -3.987 -9.305 1.00 95.81 183 ASN A N 1
ATOM 1415 C CA . ASN A 1 183 ? 23.824 -2.918 -10.097 1.00 95.81 183 ASN A CA 1
ATOM 1416 C C . ASN A 1 183 ? 23.158 -1.547 -9.894 1.00 95.81 183 ASN A C 1
ATOM 1418 O O . ASN A 1 183 ? 23.507 -0.582 -10.570 1.00 95.81 183 ASN A O 1
ATOM 1422 N N . LEU A 1 184 ? 22.242 -1.417 -8.930 1.00 95.62 184 LEU A N 1
ATOM 1423 C CA . LEU A 1 184 ? 21.576 -0.145 -8.614 1.00 95.62 184 LEU A CA 1
ATOM 1424 C C . LEU A 1 184 ? 22.349 0.746 -7.629 1.00 95.62 184 LEU A C 1
ATOM 1426 O O . LEU A 1 184 ? 21.835 1.785 -7.224 1.00 95.62 184 LEU A O 1
ATOM 1430 N N . GLY A 1 185 ? 23.555 0.353 -7.206 1.00 94.56 185 GLY A N 1
ATOM 1431 C CA . GLY A 1 185 ? 24.404 1.196 -6.356 1.00 94.56 185 GLY A CA 1
ATOM 1432 C C . GLY A 1 185 ? 23.838 1.447 -4.951 1.00 94.56 185 GLY A C 1
ATOM 1433 O O . GLY A 1 185 ? 24.039 2.528 -4.401 1.00 94.56 185 GLY A O 1
ATOM 1434 N N . HIS A 1 186 ? 23.127 0.476 -4.364 1.00 92.81 186 HIS A N 1
ATOM 1435 C CA . HIS A 1 186 ? 22.427 0.644 -3.081 1.00 92.81 186 HIS A CA 1
ATOM 1436 C C . HIS A 1 186 ? 23.336 1.212 -1.983 1.00 92.81 186 HIS A C 1
ATOM 1438 O O . HIS A 1 186 ? 24.402 0.653 -1.698 1.00 92.81 186 HIS A O 1
ATOM 1444 N N . GLY A 1 187 ? 22.885 2.297 -1.347 1.00 86.50 187 GLY A N 1
ATOM 1445 C CA . GLY A 1 187 ? 23.603 2.965 -0.257 1.00 86.50 187 GLY A CA 1
ATOM 1446 C C . GLY A 1 187 ? 24.830 3.772 -0.698 1.00 86.50 187 GLY A C 1
ATOM 1447 O O . GLY A 1 187 ? 25.657 4.125 0.141 1.00 86.50 187 GLY A O 1
ATOM 1448 N N . THR A 1 188 ? 24.977 4.051 -1.995 1.00 91.50 188 THR A N 1
ATOM 1449 C CA . THR A 1 188 ? 26.041 4.907 -2.545 1.00 91.50 188 THR A CA 1
ATOM 1450 C C . THR A 1 188 ? 25.465 6.234 -3.063 1.00 91.50 188 THR A C 1
ATOM 1452 O O . THR A 1 188 ? 24.245 6.354 -3.217 1.00 91.50 188 THR A O 1
ATOM 1455 N N . PRO A 1 189 ? 26.299 7.249 -3.366 1.00 91.50 189 PRO A N 1
ATOM 1456 C CA . PRO A 1 189 ? 25.828 8.469 -4.027 1.00 91.50 189 PRO A CA 1
ATOM 1457 C C . PRO A 1 189 ? 25.061 8.198 -5.333 1.00 91.50 189 PRO A C 1
ATOM 1459 O O . PRO A 1 189 ? 24.092 8.901 -5.624 1.00 91.50 189 PRO A O 1
ATOM 1462 N N . ASP A 1 190 ? 25.429 7.128 -6.044 1.00 92.75 190 ASP A N 1
ATOM 1463 C CA . ASP A 1 190 ? 24.832 6.696 -7.312 1.00 92.75 190 ASP A CA 1
ATOM 1464 C C . ASP A 1 190 ? 23.616 5.764 -7.135 1.00 92.75 190 ASP A C 1
ATOM 1466 O O . ASP A 1 190 ? 23.174 5.141 -8.100 1.00 92.75 190 ASP A O 1
ATOM 1470 N N . ASP A 1 191 ? 23.062 5.647 -5.918 1.00 94.94 191 ASP A N 1
ATOM 1471 C CA . ASP A 1 191 ? 21.887 4.811 -5.651 1.00 94.94 191 ASP A CA 1
ATOM 1472 C C . ASP A 1 191 ? 20.712 5.222 -6.553 1.00 94.94 191 ASP A C 1
ATOM 1474 O O . ASP A 1 191 ? 20.180 6.338 -6.488 1.00 94.94 191 ASP A O 1
ATOM 1478 N N . ALA A 1 192 ? 20.341 4.300 -7.437 1.00 95.50 192 ALA A N 1
ATOM 1479 C CA . ALA A 1 192 ? 19.400 4.532 -8.518 1.00 95.50 192 ALA A CA 1
ATOM 1480 C C . ALA A 1 192 ? 17.938 4.292 -8.115 1.00 95.50 192 ALA A C 1
ATOM 1482 O O . ALA A 1 192 ? 17.054 4.502 -8.960 1.00 95.50 192 ALA A O 1
ATOM 1483 N N . ARG A 1 193 ? 17.683 3.863 -6.872 1.00 96.62 193 ARG A N 1
ATOM 1484 C CA . ARG A 1 193 ? 16.345 3.571 -6.345 1.00 96.62 193 ARG A CA 1
ATOM 1485 C C . ARG A 1 193 ? 15.526 4.839 -6.144 1.00 96.62 193 ARG A C 1
ATOM 1487 O O . ARG A 1 193 ? 16.055 5.874 -5.741 1.00 96.62 193 ARG A O 1
ATOM 1494 N N . TYR A 1 194 ? 14.223 4.734 -6.385 1.00 97.44 194 TYR A N 1
ATOM 1495 C CA . TYR A 1 194 ? 13.258 5.807 -6.137 1.00 97.44 194 TYR A CA 1
ATOM 1496 C C . TYR A 1 194 ? 11.905 5.233 -5.719 1.00 97.44 194 TYR A C 1
ATOM 1498 O O . TYR A 1 194 ? 11.412 4.290 -6.335 1.00 97.44 194 TYR A O 1
ATOM 1506 N N . PHE A 1 195 ? 11.289 5.844 -4.708 1.00 97.94 195 PHE A N 1
ATOM 1507 C CA . PHE A 1 195 ? 9.992 5.448 -4.158 1.00 97.94 195 PHE A CA 1
ATOM 1508 C C . PHE A 1 195 ? 9.066 6.664 -4.151 1.00 97.94 195 PHE A C 1
ATOM 1510 O O . PHE A 1 195 ? 9.098 7.475 -3.225 1.00 97.94 195 PHE A O 1
ATOM 1517 N N . VAL A 1 196 ? 8.307 6.849 -5.229 1.00 98.50 196 VAL A N 1
ATOM 1518 C CA . VAL A 1 196 ? 7.551 8.080 -5.485 1.00 98.50 196 VAL A CA 1
ATOM 1519 C C . VAL A 1 196 ? 6.061 7.847 -5.288 1.00 98.50 196 VAL A C 1
ATOM 1521 O O . VAL A 1 196 ? 5.492 6.919 -5.854 1.00 98.50 196 VAL A O 1
ATOM 1524 N N . THR A 1 197 ? 5.412 8.728 -4.532 1.00 98.50 197 THR A N 1
ATOM 1525 C CA . THR A 1 197 ? 3.949 8.867 -4.501 1.00 98.50 197 THR A CA 1
ATOM 1526 C C . THR A 1 197 ? 3.578 10.173 -5.200 1.00 98.50 197 THR A C 1
ATOM 1528 O O . THR A 1 197 ? 3.868 11.242 -4.671 1.00 98.50 197 THR A O 1
ATOM 1531 N N . VAL A 1 198 ? 2.989 10.088 -6.395 1.00 98.62 198 VAL A N 1
ATOM 1532 C CA . VAL A 1 198 ? 2.391 11.213 -7.128 1.00 98.62 198 VAL A CA 1
ATOM 1533 C C . VAL A 1 198 ? 0.953 11.367 -6.632 1.00 98.62 198 VAL A C 1
ATOM 1535 O O . VAL A 1 198 ? 0.037 10.692 -7.110 1.00 98.62 198 VAL A O 1
ATOM 1538 N N . ALA A 1 199 ? 0.795 12.161 -5.577 1.00 98.00 199 ALA A N 1
ATOM 1539 C CA . ALA A 1 199 ? -0.345 12.058 -4.674 1.00 98.00 199 ALA A CA 1
ATOM 1540 C C . ALA A 1 199 ? -1.654 12.574 -5.292 1.00 98.00 199 ALA A C 1
ATOM 1542 O O . ALA A 1 199 ? -2.698 11.935 -5.164 1.00 98.00 199 ALA A O 1
ATOM 1543 N N . ASP A 1 200 ? -1.589 13.674 -6.035 1.00 97.56 200 ASP A N 1
ATOM 1544 C CA . ASP A 1 200 ? -2.720 14.281 -6.744 1.00 97.56 200 ASP A CA 1
ATOM 1545 C C . ASP A 1 200 ? -3.179 13.472 -7.969 1.00 97.56 200 ASP A C 1
ATOM 1547 O O . ASP A 1 200 ? -4.325 13.587 -8.399 1.00 97.56 200 ASP A O 1
ATOM 1551 N N . GLU A 1 201 ? -2.321 12.593 -8.494 1.00 97.75 201 GLU A N 1
ATOM 1552 C CA . GLU A 1 201 ? -2.655 11.639 -9.561 1.00 97.75 201 GLU A CA 1
ATOM 1553 C C . GLU A 1 201 ? -3.045 10.243 -9.034 1.00 97.75 201 GLU A C 1
ATOM 1555 O O . GLU A 1 201 ? -3.282 9.329 -9.833 1.00 97.75 201 GLU A O 1
ATOM 1560 N N . ARG A 1 202 ? -3.061 10.033 -7.708 1.00 98.19 202 ARG A N 1
ATOM 1561 C CA . ARG A 1 202 ? -3.256 8.714 -7.069 1.00 98.19 202 ARG A CA 1
ATOM 1562 C C . ARG A 1 202 ? -2.367 7.622 -7.685 1.00 98.19 202 ARG A C 1
ATOM 1564 O O . ARG A 1 202 ? -2.820 6.506 -7.963 1.00 98.19 202 ARG A O 1
ATOM 1571 N N . THR A 1 203 ? -1.103 7.958 -7.944 1.00 98.75 203 THR A N 1
ATOM 1572 C CA . THR A 1 203 ? -0.140 7.086 -8.630 1.00 98.75 203 THR A CA 1
ATOM 1573 C C . THR A 1 203 ? 1.105 6.878 -7.772 1.00 98.75 203 THR A C 1
ATOM 1575 O O . THR A 1 203 ? 1.722 7.826 -7.300 1.00 98.75 203 THR A O 1
ATOM 1578 N N . ILE A 1 204 ? 1.515 5.628 -7.583 1.00 98.88 204 ILE A N 1
ATOM 1579 C CA . ILE A 1 204 ? 2.686 5.226 -6.801 1.00 98.88 204 ILE A CA 1
ATOM 1580 C C . ILE A 1 204 ? 3.660 4.523 -7.747 1.00 98.88 204 ILE A C 1
ATOM 1582 O O . ILE A 1 204 ? 3.296 3.536 -8.376 1.00 98.88 204 ILE A O 1
ATOM 1586 N N . LEU A 1 205 ? 4.896 5.012 -7.837 1.00 98.81 205 LEU A N 1
ATOM 1587 C CA . LEU A 1 205 ? 5.945 4.485 -8.713 1.00 98.81 205 LEU A CA 1
ATOM 1588 C C . LEU A 1 205 ? 7.189 4.166 -7.888 1.00 98.81 205 LEU A C 1
ATOM 1590 O O . LEU A 1 205 ? 7.901 5.064 -7.432 1.00 98.81 205 LEU A O 1
ATOM 1594 N N . HIS A 1 206 ? 7.448 2.883 -7.677 1.00 98.50 206 HIS A N 1
ATOM 1595 C CA . HIS A 1 206 ? 8.566 2.398 -6.881 1.00 98.50 206 HIS A CA 1
ATOM 1596 C C . HIS A 1 206 ? 9.507 1.554 -7.744 1.00 98.50 206 HIS A C 1
ATOM 1598 O O . HIS A 1 206 ? 9.095 0.597 -8.398 1.00 98.50 206 HIS A O 1
ATOM 1604 N N . PHE A 1 207 ? 10.787 1.911 -7.741 1.00 98.56 207 PHE A N 1
ATOM 1605 C CA . PHE A 1 207 ? 11.818 1.250 -8.526 1.00 98.56 207 PHE A CA 1
ATOM 1606 C C . PHE A 1 207 ? 13.017 0.876 -7.658 1.00 98.56 207 PHE A C 1
ATOM 1608 O O . PHE A 1 207 ? 13.573 1.725 -6.952 1.00 98.56 207 PHE A O 1
ATOM 1615 N N . GLY A 1 208 ? 13.465 -0.372 -7.788 1.00 97.19 208 GLY A N 1
ATOM 1616 C CA . GLY A 1 208 ? 14.776 -0.797 -7.313 1.00 97.19 208 GLY A CA 1
ATOM 1617 C C . GLY A 1 208 ? 14.821 -1.430 -5.921 1.00 97.19 208 GLY A C 1
ATOM 1618 O O . GLY A 1 208 ? 15.868 -1.421 -5.283 1.00 97.19 208 GLY A O 1
ATOM 1619 N N . SER A 1 209 ? 13.707 -1.936 -5.395 1.00 96.06 209 SER A N 1
ATOM 1620 C CA . SER A 1 209 ? 13.691 -2.610 -4.091 1.00 96.06 209 SER A CA 1
ATOM 1621 C C . SER A 1 209 ? 12.589 -3.645 -4.040 1.00 96.06 209 SER A C 1
ATOM 1623 O O . SER A 1 209 ? 11.469 -3.342 -4.404 1.00 96.06 209 SER A O 1
ATOM 1625 N N . SER A 1 210 ? 12.889 -4.823 -3.509 1.00 92.31 210 SER A N 1
ATOM 1626 C CA . SER A 1 210 ? 11.919 -5.893 -3.237 1.00 92.31 210 SER A CA 1
ATOM 1627 C C . SER A 1 210 ? 11.497 -5.943 -1.760 1.00 92.31 210 SER A C 1
ATOM 1629 O O . SER A 1 210 ? 10.786 -6.854 -1.334 1.00 92.31 210 SER A O 1
ATOM 1631 N N . TYR A 1 211 ? 11.954 -4.981 -0.949 1.00 93.25 211 TYR A N 1
ATOM 1632 C CA . TYR A 1 211 ? 11.887 -5.067 0.505 1.00 93.25 211 TYR A CA 1
ATOM 1633 C C . TYR A 1 211 ? 10.722 -4.283 1.119 1.00 93.25 211 TYR A C 1
ATOM 1635 O O . TYR A 1 211 ? 10.669 -3.051 1.064 1.00 93.25 211 TYR A O 1
ATOM 1643 N N . GLY A 1 212 ? 9.843 -4.996 1.831 1.00 89.56 212 GLY A N 1
ATOM 1644 C CA . GLY A 1 212 ? 8.875 -4.424 2.774 1.00 89.56 212 GLY A CA 1
ATOM 1645 C C . GLY A 1 212 ? 8.117 -3.215 2.219 1.00 89.56 212 GLY A C 1
ATOM 1646 O O . GLY A 1 212 ? 7.584 -3.260 1.120 1.00 89.56 212 GLY A O 1
ATOM 1647 N N . GLY A 1 213 ? 8.090 -2.100 2.957 1.00 89.94 213 GLY A N 1
ATOM 1648 C CA . GLY A 1 213 ? 7.341 -0.896 2.563 1.00 89.94 213 GLY A CA 1
ATOM 1649 C C . GLY A 1 213 ? 7.821 -0.174 1.292 1.00 89.94 213 GLY A C 1
ATOM 1650 O O . GLY A 1 213 ? 7.181 0.801 0.900 1.00 89.94 213 GLY A O 1
ATOM 1651 N N . ASN A 1 214 ? 8.923 -0.610 0.669 1.00 94.25 214 ASN A N 1
ATOM 1652 C CA . ASN A 1 214 ? 9.339 -0.134 -0.652 1.00 94.25 214 ASN A CA 1
ATOM 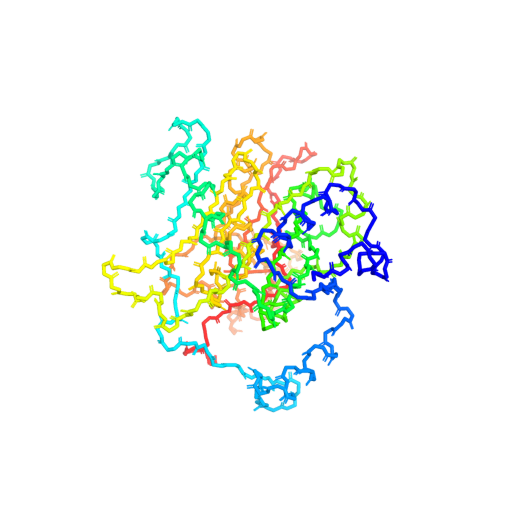1653 C C . ASN A 1 214 ? 8.690 -0.941 -1.787 1.00 94.25 214 ASN A C 1
ATOM 1655 O O . ASN A 1 214 ? 8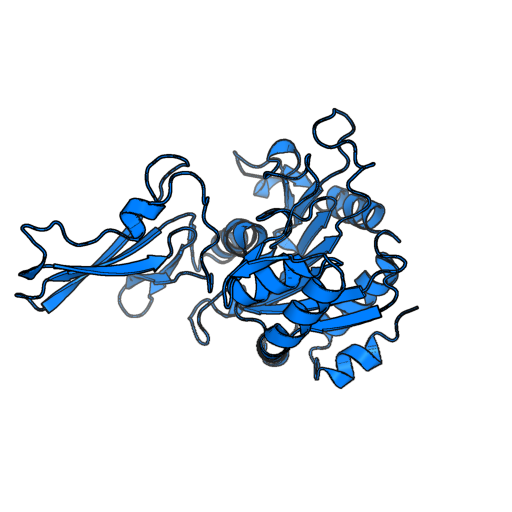.629 -0.442 -2.903 1.00 94.25 214 ASN A O 1
ATOM 1659 N N . ALA A 1 215 ? 8.219 -2.158 -1.513 1.00 96.12 215 ALA A N 1
ATOM 1660 C CA . ALA A 1 215 ? 7.656 -3.052 -2.520 1.00 96.12 215 ALA A CA 1
ATOM 1661 C C . ALA A 1 215 ? 6.179 -3.373 -2.266 1.00 96.12 215 ALA A C 1
ATOM 1663 O O . ALA A 1 215 ? 5.432 -3.487 -3.217 1.00 96.12 215 ALA A O 1
ATOM 1664 N N . LEU A 1 216 ? 5.740 -3.458 -1.004 1.00 96.38 216 LEU A N 1
ATOM 1665 C CA . LEU A 1 216 ? 4.337 -3.664 -0.626 1.00 96.38 216 LEU A CA 1
ATOM 1666 C C . LEU A 1 216 ? 3.588 -2.333 -0.711 1.00 96.38 216 LEU A C 1
ATOM 1668 O O . LEU A 1 216 ? 3.495 -1.598 0.284 1.00 96.38 216 LEU A O 1
ATOM 1672 N N . LEU A 1 217 ? 3.103 -1.978 -1.899 1.00 98.06 217 LEU A N 1
ATOM 1673 C CA . LEU A 1 217 ? 2.607 -0.626 -2.158 1.00 98.06 217 LEU A CA 1
ATOM 1674 C C . LEU A 1 217 ? 1.258 -0.362 -1.488 1.00 98.06 217 LEU A C 1
ATOM 1676 O O . LEU A 1 217 ? 0.991 0.781 -1.120 1.00 98.06 217 LEU A O 1
ATOM 1680 N N . GLY A 1 218 ? 0.471 -1.404 -1.203 1.00 94.94 218 GLY A N 1
ATOM 1681 C CA . GLY A 1 218 ? -0.708 -1.295 -0.337 1.00 94.94 218 GLY A CA 1
ATOM 1682 C C . GLY A 1 218 ? -0.389 -0.776 1.071 1.00 94.94 218 GLY A C 1
ATOM 1683 O O . GLY A 1 218 ? -1.185 -0.031 1.633 1.00 94.94 218 GLY A O 1
ATOM 1684 N N . LYS A 1 219 ? 0.799 -1.095 1.613 1.00 90.25 219 LYS A N 1
ATOM 1685 C CA . LYS A 1 219 ? 1.181 -0.833 3.011 1.00 90.25 219 LYS A CA 1
ATOM 1686 C C . LYS A 1 219 ? 1.354 0.664 3.321 1.00 90.25 219 LYS A C 1
ATOM 1688 O O . LYS A 1 219 ? 0.403 1.378 3.603 1.00 90.25 219 LYS A O 1
ATOM 1693 N N . ILE A 1 220 ? 2.593 1.161 3.308 1.00 93.38 220 ILE A N 1
ATOM 1694 C CA . ILE A 1 220 ? 2.890 2.549 3.699 1.00 93.38 220 ILE A CA 1
ATOM 1695 C C . ILE A 1 220 ? 2.635 3.511 2.533 1.00 93.38 220 ILE A C 1
ATOM 1697 O O . ILE A 1 220 ? 2.255 4.656 2.758 1.00 93.38 220 ILE A O 1
ATOM 1701 N N . ALA A 1 221 ? 2.856 3.083 1.286 1.00 97.12 221 ALA A N 1
ATOM 1702 C CA . ALA A 1 221 ? 2.714 3.974 0.137 1.00 97.12 221 ALA A CA 1
ATOM 1703 C C . ALA A 1 221 ? 1.245 4.347 -0.113 1.00 97.12 221 ALA A C 1
ATOM 1705 O O . ALA A 1 221 ? 0.926 5.531 -0.140 1.00 97.12 221 ALA A O 1
ATOM 1706 N N . HIS A 1 222 ? 0.344 3.367 -0.193 1.00 98.50 222 HIS A N 1
ATOM 1707 C CA . HIS A 1 222 ? -1.087 3.631 -0.291 1.00 98.50 222 HIS A CA 1
ATOM 1708 C C . HIS A 1 222 ? -1.690 3.909 1.087 1.00 98.50 222 HIS A C 1
ATOM 1710 O O . HIS A 1 222 ? -2.127 5.030 1.341 1.00 98.50 222 HIS A O 1
ATOM 1716 N N . GLY A 1 223 ? -1.662 2.917 1.982 1.00 97.31 223 GLY A N 1
ATOM 1717 C CA . GLY A 1 223 ? -2.362 2.950 3.264 1.00 97.31 223 GLY A CA 1
ATOM 1718 C C . GLY A 1 223 ? -1.989 4.111 4.183 1.00 97.31 223 GLY A C 1
ATOM 1719 O O . GLY A 1 223 ? -2.790 4.432 5.048 1.00 97.31 223 GLY A O 1
ATOM 1720 N N . LEU A 1 224 ? -0.832 4.761 3.993 1.00 96.94 224 LEU A N 1
ATOM 1721 C CA . LEU A 1 224 ? -0.455 5.965 4.738 1.00 96.94 224 LEU A CA 1
ATOM 1722 C C . LEU A 1 224 ? -0.234 7.192 3.844 1.00 96.94 224 LEU A C 1
ATOM 1724 O O . LEU A 1 224 ? -0.913 8.191 4.038 1.00 96.94 224 LEU A O 1
ATOM 1728 N N . ARG A 1 225 ? 0.707 7.165 2.889 1.00 97.12 225 ARG A N 1
ATOM 1729 C CA . ARG A 1 225 ? 1.103 8.390 2.156 1.00 97.12 225 ARG A CA 1
ATOM 1730 C C . ARG A 1 225 ? 0.019 8.892 1.206 1.00 97.12 225 ARG A C 1
ATOM 1732 O O . ARG A 1 225 ? -0.371 10.051 1.304 1.00 97.12 225 ARG A O 1
ATOM 1739 N N . GLN A 1 226 ? -0.464 8.031 0.311 1.00 98.62 226 GLN A N 1
ATOM 1740 C CA . GLN A 1 226 ? -1.552 8.385 -0.602 1.00 98.62 226 GLN A CA 1
ATOM 1741 C C . GLN A 1 226 ? -2.825 8.709 0.183 1.00 98.62 226 GLN A C 1
ATOM 1743 O O . GLN A 1 226 ? -3.443 9.741 -0.050 1.00 98.62 226 GLN A O 1
ATOM 1748 N N . ALA A 1 227 ? -3.167 7.870 1.163 1.00 98.50 227 ALA A N 1
ATOM 1749 C CA . ALA A 1 227 ? -4.358 8.049 1.983 1.00 98.50 227 ALA A CA 1
ATOM 1750 C C . ALA A 1 227 ? -4.332 9.338 2.822 1.00 98.50 227 ALA A C 1
ATOM 1752 O O . ALA A 1 227 ? -5.372 9.959 3.017 1.00 98.50 227 ALA A O 1
ATOM 1753 N N . ALA A 1 228 ? -3.162 9.783 3.293 1.00 97.56 228 ALA A N 1
ATOM 1754 C CA . ALA A 1 228 ? -3.030 11.064 3.986 1.00 97.56 228 ALA A CA 1
ATOM 1755 C C . ALA A 1 228 ? -3.325 12.248 3.053 1.00 97.56 228 ALA A C 1
ATOM 1757 O O . ALA A 1 228 ? -4.017 13.181 3.461 1.00 97.56 228 ALA A O 1
ATOM 1758 N N . TYR A 1 229 ? -2.856 12.196 1.800 1.00 97.81 229 TYR A N 1
ATOM 1759 C CA . TYR A 1 229 ? -3.214 13.201 0.798 1.00 97.81 229 TYR A CA 1
ATOM 1760 C C . TYR A 1 229 ? -4.708 13.147 0.465 1.00 97.81 229 TYR A C 1
ATOM 1762 O O . TYR A 1 229 ? -5.364 14.182 0.462 1.00 97.81 229 TYR A O 1
ATOM 1770 N N . ASP A 1 230 ? -5.264 11.951 0.254 1.00 98.38 230 ASP A N 1
ATOM 1771 C CA . ASP A 1 230 ? -6.690 11.762 -0.031 1.00 98.38 230 ASP A CA 1
ATOM 1772 C C . ASP A 1 230 ? -7.573 12.321 1.092 1.00 98.38 230 ASP A C 1
ATOM 1774 O O . ASP A 1 230 ? -8.548 13.026 0.830 1.00 98.38 230 ASP A O 1
ATOM 1778 N N . GLY A 1 231 ? -7.223 12.033 2.347 1.00 98.06 231 GLY A N 1
ATOM 1779 C CA . GLY A 1 231 ? -7.922 12.529 3.527 1.00 98.06 231 GLY A CA 1
ATOM 1780 C C . GLY A 1 231 ? -7.856 14.049 3.650 1.00 98.06 231 GLY A C 1
ATOM 1781 O O . GLY A 1 231 ? -8.885 14.694 3.847 1.00 98.06 231 GLY A O 1
ATOM 1782 N N . TRP A 1 232 ? -6.674 14.637 3.440 1.00 96.81 232 TRP A N 1
ATOM 1783 C CA . TRP A 1 232 ? -6.492 16.091 3.435 1.00 96.81 232 TRP A CA 1
ATOM 1784 C C . TRP A 1 232 ? -7.263 16.779 2.301 1.00 96.81 232 TRP A C 1
ATOM 1786 O O . TRP A 1 232 ? -7.996 17.734 2.553 1.00 96.81 232 TRP A O 1
ATOM 1796 N N . ALA A 1 233 ? -7.133 16.282 1.069 1.00 96.94 233 ALA A N 1
ATOM 1797 C CA . ALA A 1 233 ? -7.743 16.878 -0.116 1.00 96.94 233 ALA A CA 1
ATOM 1798 C C . ALA A 1 233 ? -9.275 16.743 -0.116 1.00 96.94 233 ALA A C 1
ATOM 1800 O O . ALA A 1 233 ? -9.975 17.645 -0.574 1.00 96.94 233 ALA A O 1
ATOM 1801 N N . SER A 1 234 ? -9.805 15.629 0.400 1.00 97.25 234 SER A N 1
ATOM 1802 C CA . SER A 1 234 ? -11.254 15.404 0.507 1.00 97.25 234 SER A CA 1
ATOM 1803 C C . SER A 1 234 ? -11.880 16.049 1.745 1.00 97.25 234 SER A C 1
ATOM 1805 O O . SER A 1 234 ? -13.061 16.395 1.725 1.00 97.25 234 SER A O 1
ATOM 1807 N N . GLY A 1 235 ? -11.116 16.188 2.832 1.00 97.44 235 GLY A N 1
ATOM 1808 C CA . GLY A 1 235 ? -11.629 16.563 4.149 1.00 97.44 235 GLY A CA 1
ATOM 1809 C C . GLY A 1 235 ? -12.473 15.474 4.826 1.00 97.44 235 GLY A C 1
ATOM 1810 O O . GLY A 1 235 ? -13.153 15.768 5.808 1.00 97.44 235 GLY A O 1
ATOM 1811 N N . GLU A 1 236 ? -12.472 14.236 4.314 1.00 97.44 236 GLU A N 1
ATOM 1812 C CA . GLU A 1 236 ? -13.369 13.171 4.788 1.00 97.44 236 GLU A CA 1
ATOM 1813 C C . GLU A 1 236 ? -12.776 12.310 5.911 1.00 97.44 236 GLU A C 1
ATOM 1815 O O . GLU A 1 236 ? -13.523 11.755 6.719 1.00 97.44 236 GLU A O 1
ATOM 1820 N N . PHE A 1 237 ? -11.450 12.169 5.974 1.00 98.38 237 PHE A N 1
ATOM 1821 C CA . PHE A 1 237 ? -10.792 11.278 6.929 1.00 98.38 237 PHE A CA 1
ATOM 1822 C C . PHE A 1 237 ? -9.333 11.668 7.191 1.00 98.38 237 PHE A C 1
ATOM 1824 O O . PHE A 1 237 ? -8.758 12.510 6.507 1.00 98.38 237 PHE A O 1
ATOM 1831 N N . LEU A 1 238 ? -8.735 11.029 8.192 1.00 98.25 238 LEU A N 1
ATOM 1832 C CA . LEU A 1 238 ? -7.313 11.073 8.509 1.00 98.25 238 LEU A CA 1
ATOM 1833 C C . LEU A 1 238 ? -6.723 9.679 8.330 1.00 98.25 238 LEU A C 1
ATOM 1835 O O . LEU A 1 238 ? -7.332 8.693 8.742 1.00 98.25 238 LEU A O 1
ATOM 1839 N N . SER A 1 239 ? -5.526 9.600 7.763 1.00 97.94 239 SER A N 1
ATOM 1840 C CA . SER A 1 239 ? -4.751 8.366 7.691 1.00 97.94 239 SER A CA 1
ATOM 1841 C C . SER A 1 239 ? -3.510 8.515 8.558 1.00 97.94 239 SER A C 1
ATOM 1843 O O . SER A 1 239 ? -2.614 9.286 8.226 1.00 97.94 239 SER A O 1
ATOM 1845 N N . GLU A 1 240 ? -3.450 7.762 9.651 1.00 97.19 240 GLU A N 1
ATOM 1846 C CA . GLU A 1 240 ? -2.459 7.947 10.709 1.00 97.19 240 GLU A CA 1
ATOM 1847 C C . GLU A 1 240 ? -1.667 6.669 10.977 1.00 97.19 240 GLU A C 1
ATOM 1849 O O . GLU A 1 240 ? -2.193 5.556 10.899 1.00 97.19 240 GLU A O 1
ATOM 1854 N N . GLN A 1 241 ? -0.399 6.818 11.369 1.00 95.81 241 GLN A N 1
ATOM 1855 C CA . GLN A 1 241 ? 0.439 5.688 11.780 1.00 95.81 241 GLN A CA 1
ATOM 1856 C C . GLN A 1 241 ? 0.163 5.278 13.239 1.00 95.81 241 GLN A C 1
ATOM 1858 O O . GLN A 1 241 ? 1.030 5.388 14.118 1.00 95.81 241 GLN A O 1
ATOM 1863 N N . PHE A 1 242 ? -1.072 4.865 13.521 1.00 96.81 242 PHE A N 1
ATOM 1864 C CA . PHE A 1 242 ? -1.564 4.569 14.866 1.00 96.81 242 PHE A CA 1
ATOM 1865 C C . PHE A 1 242 ? -1.839 3.076 15.069 1.00 96.81 242 PHE A C 1
ATOM 1867 O O . PHE A 1 242 ? -2.299 2.383 14.167 1.00 96.81 242 PHE A O 1
ATOM 1874 N N . MET A 1 243 ? -1.613 2.600 16.296 1.00 95.62 243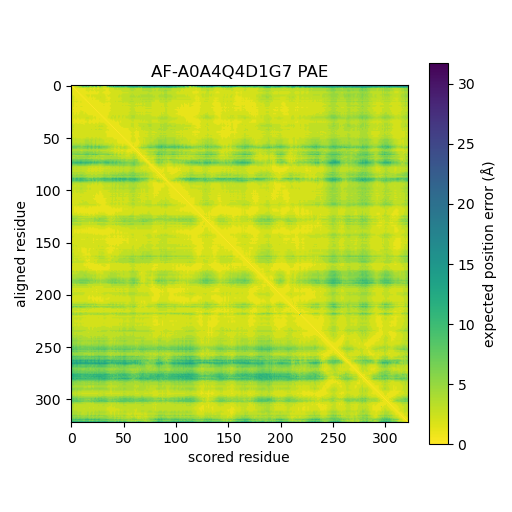 MET A N 1
ATOM 1875 C CA . MET A 1 243 ? -2.176 1.328 16.755 1.00 95.62 243 MET A CA 1
ATOM 1876 C C . MET A 1 243 ? -3.656 1.489 17.114 1.00 95.62 243 MET A C 1
ATOM 1878 O O . MET A 1 243 ? -4.084 2.589 17.474 1.00 95.62 243 MET A O 1
ATOM 1882 N N . LEU A 1 244 ? -4.408 0.389 17.053 1.00 97.25 244 LEU A N 1
ATOM 1883 C CA . LEU A 1 244 ? -5.816 0.286 17.419 1.00 97.25 244 LEU A CA 1
ATOM 1884 C C . LEU A 1 244 ? -6.044 -0.929 18.329 1.00 97.25 244 LEU A C 1
ATOM 1886 O O . LEU A 1 244 ? -5.720 -2.063 17.964 1.00 97.25 244 LEU A O 1
ATOM 1890 N N . LEU A 1 245 ? -6.675 -0.699 19.482 1.00 97.31 245 LEU A N 1
ATOM 1891 C CA . LEU A 1 245 ? -7.105 -1.764 20.392 1.00 97.31 245 LEU A CA 1
ATOM 1892 C C . LEU A 1 245 ? -8.464 -1.472 21.036 1.00 97.31 245 LEU A C 1
ATOM 1894 O O . LEU A 1 245 ? -8.900 -0.320 21.153 1.00 97.31 245 LEU A O 1
ATOM 1898 N N . GLY A 1 246 ? -9.142 -2.534 21.461 1.00 97.69 246 GLY A N 1
ATOM 1899 C CA . GLY A 1 246 ? -10.362 -2.487 22.260 1.00 97.69 246 GLY A CA 1
ATOM 1900 C C . GLY A 1 246 ? -10.101 -2.938 23.689 1.00 97.69 246 GLY A C 1
ATOM 1901 O O . GLY A 1 246 ? -9.357 -3.887 23.905 1.00 97.69 246 GLY A O 1
ATOM 1902 N N . ILE A 1 247 ? -10.736 -2.292 24.665 1.00 97.62 247 ILE A N 1
ATOM 1903 C CA . ILE A 1 247 ? -10.726 -2.726 26.067 1.00 97.62 247 ILE A CA 1
ATOM 1904 C C . ILE A 1 247 ? -12.169 -2.875 26.530 1.00 97.62 247 ILE A C 1
ATOM 1906 O O . ILE A 1 247 ? -12.925 -1.904 26.540 1.00 97.62 247 ILE A O 1
ATOM 1910 N N . THR A 1 248 ? -12.546 -4.080 26.938 1.00 98.00 248 THR A N 1
ATOM 1911 C CA . THR A 1 248 ? -13.870 -4.376 27.488 1.00 98.00 248 THR A CA 1
ATOM 1912 C C . THR A 1 248 ? -13.765 -4.576 28.995 1.00 98.00 248 THR A C 1
ATOM 1914 O O . THR A 1 248 ? -13.028 -5.449 29.451 1.00 98.00 248 THR A O 1
ATOM 1917 N N . ASP A 1 249 ? -14.505 -3.780 29.766 1.00 97.81 249 ASP A N 1
ATOM 1918 C CA . ASP A 1 249 ? -14.738 -4.003 31.196 1.00 97.81 249 ASP A CA 1
ATOM 1919 C C . ASP A 1 249 ? -15.866 -5.039 31.348 1.00 97.81 249 ASP A C 1
ATOM 1921 O O . ASP A 1 249 ? -17.019 -4.773 31.006 1.00 97.81 249 ASP A O 1
ATOM 1925 N N . LYS A 1 250 ? -15.524 -6.239 31.823 1.00 96.94 250 LYS A N 1
ATOM 1926 C CA . LYS A 1 250 ? -16.417 -7.403 31.935 1.00 96.94 250 LYS A CA 1
ATOM 1927 C C . LYS A 1 250 ? -17.479 -7.249 33.028 1.00 96.94 250 LYS A C 1
ATOM 1929 O O . LYS A 1 250 ? -18.511 -7.905 32.945 1.00 96.94 250 LYS A O 1
ATOM 1934 N N . GLU A 1 251 ? -17.252 -6.399 34.030 1.00 96.38 251 GLU A N 1
ATOM 1935 C CA . GLU A 1 251 ? -18.208 -6.176 35.123 1.00 96.38 251 GLU A CA 1
ATOM 1936 C C . GLU A 1 251 ? -19.302 -5.191 34.709 1.00 96.38 251 GLU A C 1
ATOM 1938 O O . GLU A 1 251 ? -20.482 -5.394 34.991 1.00 96.38 251 GLU A O 1
ATOM 1943 N N . THR A 1 252 ? -18.910 -4.115 34.023 1.00 97.44 252 THR A N 1
ATOM 1944 C CA . THR A 1 252 ? -19.843 -3.065 33.580 1.00 97.44 252 THR A CA 1
ATOM 1945 C C . THR A 1 252 ? -20.401 -3.304 32.178 1.00 97.44 252 THR A C 1
ATOM 1947 O O . THR A 1 252 ? -21.386 -2.674 31.796 1.00 97.44 252 THR A O 1
ATOM 19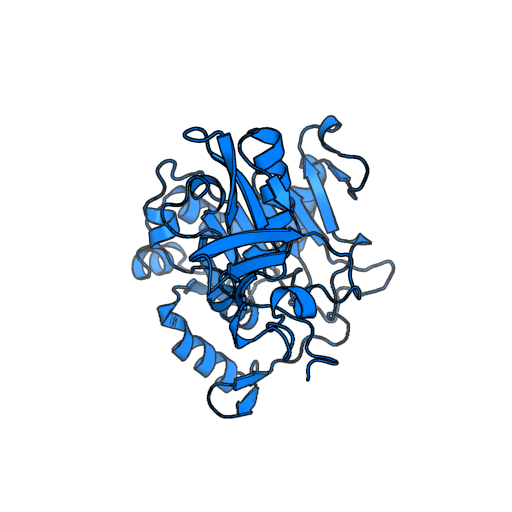50 N N . GLY A 1 253 ? -19.752 -4.163 31.386 1.00 96.50 253 GLY A N 1
ATOM 1951 C CA . GLY A 1 253 ? -20.034 -4.367 29.963 1.00 96.50 253 GLY A CA 1
ATOM 1952 C C . GLY A 1 253 ? -19.573 -3.215 29.062 1.00 96.50 253 GLY A C 1
ATOM 1953 O O . GLY A 1 253 ? -19.854 -3.223 27.862 1.00 96.50 253 GLY A O 1
ATOM 1954 N N . LYS A 1 254 ? -18.890 -2.197 29.604 1.00 97.62 254 LYS A N 1
ATOM 1955 C CA . LYS A 1 254 ? -18.475 -1.018 28.838 1.00 97.62 254 LYS A CA 1
ATOM 1956 C C . LYS A 1 254 ? -17.234 -1.312 27.995 1.00 97.62 254 LYS A C 1
ATOM 1958 O O . LYS A 1 254 ? -16.243 -1.838 28.499 1.00 97.62 254 LYS A O 1
ATOM 1963 N N . ARG A 1 255 ? -17.266 -0.883 26.730 1.00 97.25 255 ARG A N 1
ATOM 1964 C CA . ARG A 1 255 ? -16.141 -0.978 25.790 1.00 97.25 255 ARG A CA 1
ATOM 1965 C C . ARG A 1 255 ? -15.489 0.382 25.561 1.00 97.25 255 ARG A C 1
ATOM 1967 O O . ARG A 1 255 ? -16.171 1.397 25.413 1.00 97.25 255 ARG A O 1
ATOM 1974 N N . TYR A 1 256 ? -14.167 0.375 25.519 1.00 96.50 256 TYR A N 1
ATOM 1975 C CA . TYR A 1 256 ? -13.313 1.503 25.182 1.00 96.50 256 TYR A CA 1
ATOM 1976 C C . TYR A 1 256 ? -12.521 1.155 23.924 1.00 96.50 256 TYR A C 1
ATOM 1978 O O . TYR A 1 256 ? -12.096 0.014 23.753 1.00 96.50 256 TYR A O 1
ATOM 1986 N N . HIS A 1 257 ? -12.314 2.139 23.058 1.00 97.19 257 HIS A N 1
ATOM 1987 C CA . HIS A 1 257 ? -11.495 2.008 21.858 1.00 97.19 257 HIS A CA 1
ATOM 1988 C C . HIS A 1 257 ? -10.338 2.992 21.975 1.00 97.19 257 HIS A C 1
ATOM 1990 O O . HIS A 1 257 ? -10.557 4.162 22.293 1.00 97.19 257 HIS A O 1
ATOM 1996 N N . VAL A 1 258 ? -9.118 2.506 21.769 1.00 96.62 258 VAL A N 1
ATOM 1997 C CA . VAL A 1 258 ? -7.897 3.299 21.904 1.00 96.62 258 VAL A CA 1
ATOM 1998 C C . VAL A 1 258 ? -7.200 3.335 20.553 1.00 96.62 258 VAL A C 1
ATOM 2000 O O . VAL A 1 258 ? -6.955 2.289 19.956 1.00 96.62 258 VAL A O 1
ATOM 2003 N N . ALA A 1 259 ? -6.885 4.546 20.101 1.00 96.38 259 ALA A N 1
ATOM 2004 C CA . ALA A 1 259 ? -6.018 4.808 18.964 1.00 96.38 259 ALA A CA 1
ATOM 2005 C C . ALA A 1 259 ? -4.798 5.596 19.453 1.00 96.38 259 ALA A C 1
ATOM 2007 O O . ALA A 1 259 ? -4.957 6.525 20.250 1.00 96.38 259 ALA A O 1
ATOM 2008 N N . GLY A 1 260 ? -3.588 5.236 19.020 1.00 93.69 260 GLY A N 1
ATOM 2009 C CA . GLY A 1 260 ? -2.380 5.917 19.493 1.00 93.69 260 GLY A CA 1
ATOM 2010 C C . GLY A 1 260 ? -1.184 5.826 18.553 1.00 93.69 260 GLY A C 1
ATOM 2011 O O . GLY A 1 260 ? -0.839 4.747 18.072 1.00 93.69 260 GLY A O 1
ATOM 2012 N N . GLY A 1 261 ? -0.527 6.966 18.331 1.00 93.69 261 GLY A N 1
ATOM 2013 C CA . GLY A 1 261 ? 0.710 7.072 17.559 1.00 93.69 261 GLY A CA 1
ATOM 2014 C C . GLY A 1 261 ? 1.950 6.922 18.428 1.00 93.69 261 GLY A C 1
ATOM 2015 O O . GLY A 1 261 ? 2.061 7.543 19.483 1.00 93.69 261 GLY A O 1
ATOM 2016 N N . PHE A 1 262 ? 2.897 6.111 17.964 1.00 91.06 262 PHE A N 1
ATOM 2017 C CA . PHE A 1 262 ? 4.163 5.860 18.646 1.00 91.06 262 PHE A CA 1
ATOM 2018 C C . PHE A 1 262 ? 5.297 5.844 17.618 1.00 91.06 262 PHE A C 1
ATOM 2020 O O . PHE A 1 262 ? 5.168 5.155 16.600 1.00 91.06 262 PHE A O 1
ATOM 2027 N N . PRO A 1 263 ? 6.420 6.541 17.869 1.00 85.56 263 PRO A N 1
ATOM 2028 C CA . PRO A 1 263 ? 7.592 6.408 17.022 1.00 85.56 263 PRO A CA 1
ATOM 2029 C C . PRO A 1 263 ? 8.206 5.006 17.155 1.00 85.56 263 PRO A C 1
ATOM 2031 O O . PRO A 1 263 ? 7.862 4.211 18.039 1.00 85.56 263 PRO A O 1
ATOM 2034 N N . SER A 1 264 ? 9.145 4.693 16.261 1.00 79.44 264 SER A N 1
ATOM 2035 C CA . SER A 1 264 ? 9.873 3.420 16.297 1.00 79.44 264 SER A CA 1
ATOM 2036 C C . SER A 1 264 ? 10.533 3.180 17.664 1.00 79.44 264 SER A C 1
ATOM 2038 O O . SER A 1 264 ? 10.863 4.122 18.381 1.00 79.44 264 SER A O 1
ATOM 2040 N N . ALA A 1 265 ? 10.714 1.904 18.027 1.00 78.19 265 ALA A N 1
ATOM 2041 C CA . ALA A 1 265 ? 11.334 1.471 19.287 1.00 78.19 265 ALA A CA 1
ATOM 2042 C C . ALA A 1 265 ? 10.642 1.963 20.582 1.00 78.19 265 ALA A C 1
ATOM 2044 O O . ALA A 1 265 ? 11.258 1.980 21.642 1.00 78.19 265 ALA A O 1
ATOM 2045 N N . SER A 1 266 ? 9.350 2.311 20.518 1.00 86.31 266 SER A N 1
ATOM 2046 C CA . SER A 1 266 ? 8.565 2.784 21.677 1.00 86.31 266 SER A CA 1
ATOM 2047 C C . SER A 1 266 ? 7.565 1.754 22.225 1.00 86.31 266 SER A C 1
ATOM 2049 O O . SER A 1 266 ? 6.678 2.105 22.995 1.00 86.31 266 SER A O 1
ATOM 2051 N N . GLY A 1 267 ? 7.662 0.485 21.809 1.00 82.88 267 GLY A N 1
ATOM 2052 C CA . GLY A 1 267 ? 6.764 -0.582 22.275 1.00 82.88 267 GLY A CA 1
ATOM 2053 C C . GLY A 1 267 ? 5.354 -0.560 21.669 1.00 82.88 267 GLY A C 1
ATOM 2054 O O . GLY A 1 267 ? 4.446 -1.137 22.258 1.00 82.88 267 GLY A O 1
ATOM 2055 N N . LYS A 1 268 ? 5.161 0.072 20.497 1.00 89.94 268 LYS A N 1
ATOM 2056 C CA . LYS A 1 268 ? 3.855 0.183 19.809 1.00 89.94 268 LYS A CA 1
ATOM 2057 C C . LYS A 1 268 ? 3.143 -1.167 19.667 1.00 89.94 268 LYS A C 1
ATOM 2059 O O . LYS A 1 268 ? 2.015 -1.311 20.126 1.00 89.94 268 LYS A O 1
ATOM 2064 N N . THR A 1 269 ? 3.820 -2.155 19.082 1.00 85.31 269 THR A N 1
ATOM 2065 C CA . THR A 1 269 ? 3.272 -3.505 18.878 1.00 85.31 269 THR A CA 1
ATOM 2066 C C . THR A 1 269 ? 2.966 -4.199 20.208 1.00 85.31 269 THR A C 1
ATOM 2068 O O . THR A 1 269 ? 1.901 -4.790 20.352 1.00 85.31 269 THR A O 1
ATOM 2071 N N . ASN A 1 270 ? 3.829 -4.043 21.220 1.00 88.50 270 ASN A N 1
ATOM 2072 C CA . ASN A 1 270 ? 3.601 -4.615 22.552 1.00 88.50 270 ASN A CA 1
ATOM 2073 C C . ASN A 1 270 ? 2.335 -4.049 23.206 1.00 88.50 270 ASN A C 1
ATOM 2075 O O . ASN A 1 270 ? 1.593 -4.787 23.849 1.00 88.50 270 ASN A O 1
ATOM 2079 N N . LEU A 1 271 ? 2.079 -2.747 23.047 1.00 91.25 271 LEU A N 1
ATOM 2080 C CA . LEU A 1 271 ? 0.863 -2.126 23.563 1.00 91.25 271 LEU A CA 1
ATOM 2081 C C . LEU A 1 271 ? -0.373 -2.553 22.761 1.00 91.25 271 LEU A C 1
ATOM 2083 O O . LEU A 1 271 ? -1.393 -2.881 23.358 1.00 91.25 271 LEU A O 1
ATOM 2087 N N . ALA A 1 272 ? -0.280 -2.592 21.430 1.00 92.81 272 ALA A N 1
ATOM 2088 C CA . ALA A 1 272 ? -1.378 -3.007 20.553 1.00 92.81 272 ALA A CA 1
ATOM 2089 C C . ALA A 1 272 ? -1.853 -4.443 20.840 1.00 92.81 272 ALA A C 1
ATOM 2091 O O . ALA A 1 272 ? -3.045 -4.731 20.761 1.00 92.81 272 ALA A O 1
ATOM 2092 N N . MET A 1 273 ? -0.918 -5.331 21.191 1.00 93.31 273 MET A N 1
ATOM 2093 C CA . MET A 1 273 ? -1.161 -6.745 21.497 1.00 93.31 273 MET A CA 1
ATOM 2094 C C . MET A 1 273 ? -1.133 -7.038 23.004 1.00 93.31 273 MET A C 1
ATOM 2096 O O . MET A 1 273 ? -0.919 -8.179 23.413 1.00 93.31 273 MET A O 1
ATOM 2100 N N . THR A 1 274 ? -1.302 -6.015 23.846 1.00 93.19 274 THR A N 1
ATOM 2101 C CA . THR A 1 274 ? -1.202 -6.188 25.295 1.00 93.19 274 THR A CA 1
ATOM 2102 C C . THR A 1 274 ? -2.313 -7.090 25.826 1.00 93.19 274 THR A C 1
ATOM 2104 O O . THR A 1 274 ? -3.453 -7.052 25.365 1.00 93.19 274 THR A O 1
ATOM 2107 N N . LEU A 1 275 ? -1.983 -7.889 26.836 1.00 93.56 275 LEU A N 1
ATOM 2108 C CA . LEU A 1 275 ? -2.970 -8.605 27.630 1.00 93.56 275 LEU A CA 1
ATOM 2109 C C . LEU A 1 275 ? -3.389 -7.733 28.813 1.00 93.56 275 LEU A C 1
ATOM 2111 O O . LEU A 1 275 ? -2.647 -6.856 29.259 1.00 93.56 275 LEU A O 1
ATOM 2115 N N . ALA A 1 276 ? -4.580 -7.991 29.352 1.00 92.69 276 ALA A N 1
ATOM 2116 C CA . ALA A 1 276 ? -4.943 -7.402 30.633 1.00 92.69 276 ALA A CA 1
ATOM 2117 C C . ALA A 1 276 ? -3.873 -7.786 31.677 1.00 92.69 276 ALA A C 1
ATOM 2119 O O . ALA A 1 276 ? -3.494 -8.959 31.723 1.00 92.69 276 ALA A O 1
ATOM 2120 N N . PRO A 1 277 ? -3.386 -6.841 32.508 1.00 91.38 277 PRO A N 1
ATOM 2121 C CA . PRO A 1 277 ? -2.464 -7.175 33.589 1.00 91.38 277 PRO A CA 1
ATOM 2122 C C . PRO A 1 277 ? -3.042 -8.295 34.457 1.00 91.38 277 PRO A C 1
ATOM 2124 O O . PRO A 1 277 ? -4.245 -8.277 34.708 1.00 91.38 277 PRO A O 1
ATOM 2127 N N . ASP A 1 278 ? -2.212 -9.214 34.960 1.00 92.12 278 ASP A N 1
ATOM 2128 C CA . ASP A 1 278 ? -2.676 -10.412 35.688 1.00 92.12 278 ASP A CA 1
ATOM 2129 C C . ASP A 1 278 ? -3.689 -10.088 36.797 1.00 92.12 278 ASP A C 1
ATOM 2131 O O . ASP A 1 278 ? -4.745 -10.708 36.892 1.00 92.12 278 ASP A O 1
ATOM 2135 N N . ALA A 1 279 ? -3.422 -9.039 37.584 1.00 94.50 279 ALA A N 1
ATOM 2136 C CA . ALA A 1 279 ? -4.299 -8.583 38.668 1.00 94.50 279 ALA A CA 1
ATOM 2137 C C . ALA A 1 279 ? -5.672 -8.052 38.200 1.00 94.50 279 ALA A C 1
ATOM 2139 O O . ALA A 1 279 ? -6.558 -7.821 39.019 1.00 94.50 279 ALA A O 1
ATOM 2140 N N . LEU A 1 280 ? -5.839 -7.812 36.900 1.00 94.81 280 LEU A N 1
ATOM 2141 C CA . LEU A 1 280 ? -7.031 -7.253 36.270 1.00 94.81 280 LEU A CA 1
ATOM 2142 C C . LEU A 1 280 ? -7.625 -8.169 35.184 1.00 94.81 280 LEU A C 1
ATOM 2144 O O . LEU A 1 280 ? -8.594 -7.770 34.535 1.00 94.81 280 LEU A O 1
ATOM 2148 N N . GLY A 1 281 ? -7.089 -9.378 34.980 1.00 92.12 281 GLY A N 1
ATOM 2149 C CA . GLY A 1 281 ? -7.518 -10.295 33.914 1.00 92.12 281 GLY A CA 1
ATOM 2150 C C . GLY A 1 281 ? -8.988 -10.724 34.005 1.00 92.12 281 GLY A C 1
ATOM 2151 O O . GLY A 1 281 ? -9.659 -10.885 32.981 1.00 92.12 281 GLY A O 1
ATOM 2152 N N . ASP A 1 282 ? -9.529 -10.822 35.221 1.00 94.50 282 ASP A N 1
ATOM 2153 C CA . ASP A 1 282 ? -10.947 -11.132 35.454 1.00 94.50 282 ASP A CA 1
ATOM 2154 C C . ASP A 1 282 ? -11.870 -9.952 35.140 1.00 94.50 282 ASP A C 1
ATOM 2156 O O . ASP A 1 282 ? -13.043 -10.152 34.825 1.00 94.50 282 ASP A O 1
ATOM 2160 N N . ARG A 1 283 ? -11.335 -8.726 35.157 1.00 95.81 283 ARG A N 1
ATOM 2161 C CA . ARG A 1 283 ? -12.100 -7.501 34.920 1.00 95.81 283 ARG A CA 1
ATOM 2162 C C . ARG A 1 283 ? -12.002 -7.002 33.486 1.00 95.81 283 ARG A C 1
ATOM 2164 O O . ARG A 1 283 ? -13.017 -6.588 32.938 1.00 95.81 283 ARG A O 1
ATOM 2171 N N . TYR A 1 284 ? -10.822 -7.015 32.872 1.00 97.62 284 TYR A N 1
ATOM 2172 C CA . TYR A 1 284 ? -10.628 -6.462 31.531 1.00 97.62 284 TYR A CA 1
ATOM 2173 C C . TYR A 1 284 ? -10.301 -7.541 30.500 1.00 97.62 284 TYR A C 1
ATOM 2175 O O . TYR A 1 284 ? -9.615 -8.523 30.775 1.00 97.62 284 TYR A O 1
ATOM 2183 N N . HIS A 1 285 ? -10.799 -7.346 29.285 1.00 96.62 285 HIS A N 1
ATOM 2184 C CA . HIS A 1 285 ? -10.369 -8.064 28.090 1.00 96.62 285 HIS A CA 1
ATOM 2185 C C . HIS A 1 285 ? -9.839 -7.055 27.075 1.00 96.62 285 HIS A C 1
ATOM 2187 O O . HIS A 1 285 ? -10.462 -6.009 26.887 1.00 96.62 285 HIS A O 1
ATOM 2193 N N . VAL A 1 286 ? -8.706 -7.364 26.445 1.00 97.06 286 VAL A N 1
ATOM 2194 C CA . VAL A 1 286 ? -8.091 -6.523 25.415 1.00 97.06 286 VAL A CA 1
ATOM 2195 C C . VAL A 1 286 ? -8.177 -7.242 24.074 1.00 97.06 286 VAL A C 1
ATOM 2197 O O . VAL A 1 286 ? -7.871 -8.430 23.989 1.00 97.06 286 VAL A O 1
ATOM 2200 N N . GLU A 1 287 ? -8.600 -6.519 23.043 1.00 96.75 287 GLU A N 1
ATOM 2201 C CA . GLU A 1 287 ? -8.722 -7.005 21.669 1.00 96.75 287 GLU A CA 1
ATOM 2202 C C . GLU A 1 287 ? -7.790 -6.217 20.750 1.00 96.75 287 GLU A C 1
ATOM 2204 O O . GLU A 1 287 ? -7.782 -4.984 20.760 1.00 96.75 287 GLU A O 1
ATOM 2209 N N . PHE A 1 288 ? -7.036 -6.941 19.928 1.00 95.81 288 PHE A N 1
ATOM 2210 C CA . PHE A 1 288 ? -6.176 -6.374 18.897 1.00 95.81 288 PHE A CA 1
ATOM 2211 C C . PHE A 1 288 ? -6.991 -6.023 17.645 1.00 95.81 288 PHE A C 1
ATOM 2213 O O . PHE A 1 288 ? -7.707 -6.879 17.122 1.00 95.81 288 PHE A O 1
ATOM 2220 N N . TYR A 1 289 ? -6.848 -4.796 17.132 1.00 96.12 289 TYR A N 1
ATOM 2221 C CA . TYR A 1 289 ? -7.416 -4.401 15.832 1.00 96.12 289 TYR A CA 1
ATOM 2222 C C . TYR A 1 289 ? -6.345 -4.061 14.786 1.00 96.12 289 TYR A C 1
ATOM 2224 O O . TYR A 1 289 ? -6.554 -4.289 13.593 1.00 96.12 289 TYR A O 1
ATOM 2232 N N . GLY A 1 290 ? -5.203 -3.515 15.206 1.00 95.81 290 GLY A N 1
ATOM 2233 C CA . GLY A 1 290 ? -4.081 -3.182 14.326 1.00 95.81 290 GLY A CA 1
ATOM 2234 C C . GLY A 1 290 ? -2.931 -2.538 15.095 1.00 95.81 290 GLY A C 1
ATOM 2235 O O . GLY A 1 290 ? -3.149 -1.935 16.143 1.00 95.81 290 GLY A O 1
ATOM 2236 N N . ASP A 1 291 ? -1.699 -2.652 14.601 1.00 94.56 291 ASP A N 1
ATOM 2237 C CA . ASP A 1 291 ? -0.516 -2.053 15.234 1.00 94.56 291 ASP A CA 1
ATOM 2238 C C . ASP A 1 291 ? 0.208 -1.016 14.369 1.00 94.56 291 ASP A C 1
ATOM 2240 O O . ASP A 1 291 ? 1.134 -0.376 14.875 1.00 94.56 291 ASP A O 1
ATOM 2244 N N . ASP A 1 292 ? -0.183 -0.805 13.107 1.00 94.25 292 ASP A N 1
ATOM 2245 C CA . ASP A 1 292 ? 0.563 0.078 12.203 1.00 94.25 292 ASP A CA 1
ATOM 2246 C C . ASP A 1 292 ? -0.208 1.298 11.699 1.00 94.25 292 ASP A C 1
ATOM 2248 O O . ASP A 1 292 ? 0.268 2.417 11.915 1.00 94.25 292 ASP A O 1
ATOM 2252 N N . ILE A 1 293 ? -1.360 1.098 11.053 1.00 96.56 293 ILE A N 1
ATOM 2253 C CA . ILE A 1 293 ? -2.109 2.160 10.370 1.00 96.56 293 ILE A CA 1
ATOM 2254 C C . ILE A 1 293 ? -3.565 2.197 10.852 1.00 96.56 293 ILE A C 1
ATOM 2256 O O . ILE A 1 293 ? -4.205 1.160 11.041 1.00 96.56 293 ILE A O 1
ATOM 2260 N N . ALA A 1 294 ? -4.108 3.406 10.990 1.00 97.75 294 ALA A N 1
ATOM 2261 C CA . ALA A 1 294 ? -5.522 3.646 11.237 1.00 97.75 294 ALA A CA 1
ATOM 2262 C C . ALA A 1 294 ? -6.062 4.711 10.280 1.00 97.75 294 ALA A C 1
ATOM 2264 O O . ALA A 1 294 ? -5.476 5.785 10.149 1.00 97.75 294 ALA A O 1
ATOM 2265 N N . TRP A 1 295 ? -7.209 4.441 9.658 1.00 98.50 295 TRP A N 1
ATOM 2266 C CA . TRP A 1 295 ? -7.998 5.479 8.993 1.00 98.50 295 TRP A CA 1
ATOM 2267 C C . TRP A 1 295 ? -9.122 5.912 9.918 1.00 98.50 295 TRP A C 1
ATOM 2269 O O . TRP A 1 295 ? -9.897 5.066 10.366 1.00 98.50 295 TRP A O 1
ATOM 2279 N N . LEU A 1 296 ? -9.191 7.208 10.220 1.00 98.31 296 LEU A N 1
ATOM 2280 C CA . LEU A 1 296 ? -10.122 7.800 11.175 1.00 98.31 296 LEU A CA 1
ATOM 2281 C C . LEU A 1 296 ? -11.052 8.795 10.486 1.00 98.31 296 LEU A C 1
ATOM 2283 O O . LEU A 1 296 ? -10.596 9.617 9.701 1.00 98.31 296 LEU A O 1
ATOM 2287 N N . TRP A 1 297 ? -12.337 8.787 10.822 1.00 98.00 297 TRP A N 1
ATOM 2288 C CA . TRP A 1 297 ? -13.296 9.770 10.308 1.00 98.00 297 TRP A CA 1
ATOM 2289 C C . TRP A 1 297 ? -14.306 10.162 11.381 1.00 98.00 297 TRP A C 1
ATOM 2291 O O . TRP A 1 297 ? -14.589 9.392 12.302 1.00 98.00 297 TRP A O 1
ATOM 2301 N N . ALA A 1 298 ? -14.865 11.365 11.259 1.00 97.44 298 ALA A N 1
ATOM 2302 C CA . ALA A 1 298 ? -16.011 11.771 12.060 1.00 97.44 298 ALA A CA 1
ATOM 2303 C C . ALA A 1 298 ? -17.277 11.155 11.458 1.00 97.44 298 ALA A C 1
ATOM 2305 O O . ALA A 1 298 ? -17.636 11.447 10.317 1.00 97.44 298 ALA A O 1
ATOM 2306 N N . ASN A 1 299 ? -17.952 10.288 12.209 1.00 95.69 299 ASN A N 1
ATOM 2307 C CA . ASN A 1 299 ? -19.217 9.720 11.777 1.00 95.69 299 ASN A CA 1
ATOM 2308 C C . ASN A 1 299 ? -20.291 10.826 11.775 1.00 95.69 299 ASN A C 1
ATOM 2310 O O . ASN A 1 299 ? -20.531 11.434 12.821 1.00 95.69 299 ASN A O 1
ATOM 2314 N N . PRO A 1 300 ? -20.937 11.105 10.628 1.00 93.56 300 PRO A N 1
ATOM 2315 C CA . PRO A 1 300 ? -21.926 12.174 10.528 1.00 93.56 300 PRO A CA 1
ATOM 2316 C C . PRO A 1 300 ? -23.194 11.921 11.359 1.00 93.56 300 PRO A C 1
ATOM 2318 O O . PRO A 1 300 ? -23.862 12.885 11.726 1.00 93.56 300 PRO A O 1
ATOM 2321 N N . ASP A 1 301 ? -23.517 10.664 11.681 1.00 95.75 301 ASP A N 1
ATOM 2322 C CA . ASP A 1 301 ? -24.756 10.312 12.384 1.00 95.75 301 ASP A CA 1
ATOM 2323 C C . ASP A 1 301 ? -24.687 10.613 13.890 1.00 95.75 301 ASP A C 1
ATOM 2325 O O . ASP A 1 301 ? -25.682 11.020 14.492 1.00 95.75 301 ASP A O 1
ATOM 2329 N N . ASP A 1 302 ? -23.521 10.412 14.516 1.00 96.94 302 ASP A N 1
ATOM 2330 C CA . ASP A 1 302 ? -23.335 10.553 15.970 1.00 96.94 302 ASP A CA 1
ATOM 2331 C C . ASP A 1 302 ? -22.213 11.527 16.382 1.00 96.94 302 ASP A C 1
ATOM 2333 O O . ASP A 1 302 ? -22.032 11.795 17.575 1.00 96.94 302 ASP A O 1
ATOM 2337 N N . GLY A 1 303 ? -21.467 12.067 15.415 1.00 95.88 303 GLY A N 1
ATOM 2338 C CA . GLY A 1 303 ? -20.368 13.012 15.617 1.00 95.88 303 GLY A CA 1
ATOM 2339 C C . GLY A 1 303 ? -19.112 12.418 16.260 1.00 95.88 303 GLY A C 1
ATOM 2340 O O . GLY A 1 303 ? -18.200 13.170 16.610 1.00 95.88 303 GLY A O 1
ATOM 2341 N N . ARG A 1 304 ? -19.037 11.097 16.464 1.00 96.88 304 ARG A N 1
ATOM 2342 C CA . ARG A 1 304 ? -17.874 10.445 17.086 1.00 96.88 304 ARG A CA 1
ATOM 2343 C C . ARG A 1 304 ? -16.809 10.125 16.048 1.00 96.88 304 ARG A C 1
ATOM 2345 O O . ARG A 1 304 ? -17.102 9.940 14.872 1.00 96.88 304 ARG A O 1
ATOM 2352 N N . ILE A 1 305 ? -15.567 9.990 16.504 1.00 97.38 305 ILE A N 1
ATOM 2353 C CA . ILE A 1 305 ? -14.486 9.482 15.661 1.00 97.38 305 ILE A CA 1
ATOM 2354 C C . ILE A 1 305 ? -14.561 7.958 15.612 1.00 97.38 305 ILE A C 1
ATOM 2356 O O . ILE A 1 305 ? -14.526 7.294 16.650 1.00 97.38 305 ILE A O 1
ATOM 2360 N N . TYR A 1 306 ? -14.652 7.423 14.403 1.00 97.56 306 TYR A N 1
ATOM 2361 C CA . TYR A 1 306 ? -14.539 6.000 14.112 1.00 97.56 306 TYR A CA 1
ATOM 2362 C C . TYR A 1 306 ? -13.181 5.744 13.471 1.00 97.56 306 TYR A C 1
ATOM 2364 O O . TYR A 1 306 ? -12.593 6.647 12.879 1.00 97.56 306 TYR A O 1
ATOM 2372 N N . ALA A 1 307 ? -12.677 4.520 13.607 1.00 97.50 307 ALA A N 1
ATOM 2373 C CA . ALA A 1 307 ? -11.426 4.115 12.992 1.00 97.50 307 ALA A CA 1
ATOM 2374 C C . ALA A 1 307 ? -11.480 2.659 12.534 1.00 97.50 307 ALA A C 1
ATOM 2376 O O . ALA A 1 307 ? -12.149 1.832 13.159 1.00 97.50 307 ALA A O 1
ATOM 2377 N N . PHE A 1 308 ? -10.736 2.337 11.480 1.00 97.44 308 PHE A N 1
ATOM 2378 C CA . PHE A 1 308 ? -10.443 0.956 11.107 1.00 97.44 308 PHE A CA 1
ATOM 2379 C C . PHE A 1 308 ? -8.968 0.780 10.740 1.00 97.44 308 PHE A C 1
ATOM 2381 O O . PHE A 1 308 ? -8.290 1.735 10.361 1.00 97.44 308 PHE A O 1
ATOM 2388 N N . ASN A 1 309 ? -8.495 -0.464 10.834 1.00 97.25 309 ASN A N 1
ATOM 2389 C CA . ASN A 1 309 ? -7.219 -0.885 10.270 1.00 97.25 309 ASN A CA 1
ATOM 2390 C C . ASN A 1 309 ? -7.403 -1.154 8.760 1.00 97.25 309 ASN A C 1
ATOM 2392 O O . ASN A 1 309 ? -8.203 -2.032 8.409 1.00 97.25 309 ASN A O 1
ATOM 2396 N N . PRO A 1 310 ? -6.745 -0.394 7.863 1.00 97.19 310 PRO A N 1
ATOM 2397 C CA . PRO A 1 310 ? -6.859 -0.616 6.423 1.00 97.19 310 PRO A CA 1
ATOM 2398 C C . PRO A 1 310 ? -6.209 -1.939 5.983 1.00 97.19 310 PRO A C 1
ATOM 2400 O O . PRO A 1 310 ? -6.646 -2.561 5.008 1.00 97.19 310 PRO A O 1
ATOM 2403 N N . GLU A 1 311 ? -5.202 -2.407 6.721 1.00 97.19 311 GLU A N 1
ATOM 2404 C CA . GLU A 1 311 ? -4.457 -3.631 6.436 1.00 97.19 311 GLU A CA 1
ATOM 2405 C C . GLU A 1 311 ? -5.281 -4.898 6.741 1.00 97.19 311 GLU A C 1
ATOM 2407 O O . GLU A 1 311 ? -6.329 -4.877 7.397 1.00 97.19 311 GLU A O 1
ATOM 2412 N N . ASN A 1 312 ? -4.807 -6.031 6.222 1.00 96.38 312 ASN A N 1
ATOM 2413 C CA . ASN A 1 312 ? -5.398 -7.358 6.422 1.00 96.38 312 ASN A CA 1
ATOM 2414 C C . ASN A 1 312 ? -4.436 -8.348 7.115 1.00 96.38 312 ASN A C 1
ATOM 2416 O O . ASN A 1 312 ? -4.765 -9.519 7.291 1.00 96.38 312 ASN A O 1
ATOM 2420 N N . GLY A 1 313 ? -3.256 -7.875 7.525 1.00 95.19 313 GLY A N 1
ATOM 2421 C CA . GLY A 1 313 ? -2.203 -8.682 8.137 1.00 95.19 313 GLY A CA 1
ATOM 2422 C C . GLY A 1 313 ? -1.246 -7.840 8.981 1.00 95.19 313 GLY A C 1
ATOM 2423 O O . GLY A 1 313 ? -1.424 -6.632 9.112 1.00 95.19 313 GLY A O 1
ATOM 2424 N N . VAL A 1 314 ? -0.225 -8.488 9.550 1.00 93.50 314 VAL A N 1
ATOM 2425 C CA . VAL A 1 314 ? 0.814 -7.846 10.371 1.00 93.50 314 VAL A CA 1
ATOM 2426 C C . VAL A 1 314 ? 2.165 -8.004 9.682 1.00 93.50 314 VAL A C 1
ATOM 2428 O O . VAL A 1 314 ? 2.594 -9.120 9.390 1.00 93.50 314 VAL A O 1
ATOM 2431 N N . PHE A 1 315 ? 2.864 -6.889 9.464 1.00 92.81 315 PHE A N 1
ATOM 2432 C CA . PHE A 1 315 ? 4.226 -6.868 8.922 1.00 92.81 315 PHE A CA 1
ATOM 2433 C C . PHE A 1 315 ? 5.185 -6.264 9.952 1.00 92.81 315 PHE A C 1
ATOM 2435 O O . PHE A 1 315 ? 5.597 -5.103 9.840 1.00 92.81 315 PHE A O 1
ATOM 2442 N N . GLY A 1 316 ? 5.463 -7.056 10.991 1.00 88.69 316 GLY A N 1
ATOM 2443 C CA . GLY A 1 316 ? 6.236 -6.665 12.168 1.00 88.69 316 GLY A CA 1
ATOM 2444 C C . GLY A 1 316 ? 7.731 -6.977 12.070 1.00 88.69 316 GLY A C 1
ATOM 2445 O O . GLY A 1 316 ? 8.177 -7.810 11.281 1.00 88.69 316 GLY A O 1
ATOM 2446 N N . VAL A 1 317 ? 8.521 -6.307 12.910 1.00 88.38 317 VAL A N 1
ATOM 2447 C CA . VAL A 1 317 ? 9.946 -6.612 13.095 1.00 88.38 317 VAL A CA 1
ATOM 2448 C C . VAL A 1 317 ? 10.067 -7.867 13.959 1.00 88.38 317 VAL A C 1
ATOM 2450 O O . VAL A 1 317 ? 9.600 -7.867 15.088 1.00 88.38 317 VAL A O 1
ATOM 2453 N N . ALA A 1 318 ? 10.704 -8.920 13.438 1.00 89.62 318 ALA A N 1
ATOM 2454 C CA . ALA A 1 318 ? 10.795 -10.210 14.132 1.00 89.62 318 ALA A CA 1
ATOM 2455 C C . ALA A 1 318 ? 11.821 -10.241 15.277 1.00 89.62 318 ALA A C 1
ATOM 2457 O O . ALA A 1 318 ? 11.666 -10.989 16.240 1.00 89.62 318 ALA A O 1
ATOM 2458 N N . LYS A 1 319 ? 12.914 -9.477 15.155 1.00 85.56 319 LYS A N 1
ATOM 2459 C CA . LYS A 1 319 ? 13.964 -9.441 16.177 1.00 85.56 319 LYS A CA 1
ATOM 2460 C C . LYS A 1 319 ? 13.363 -8.941 17.498 1.00 85.56 319 LYS A C 1
A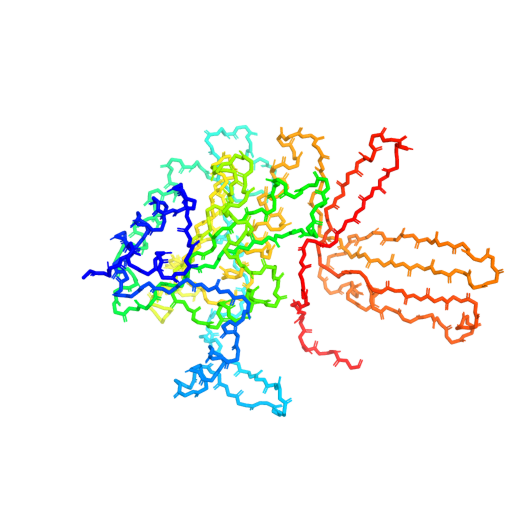TOM 2462 O O . LYS A 1 319 ? 12.684 -7.923 17.505 1.00 85.56 319 LYS A O 1
ATOM 2467 N N . ASP A 1 320 ? 13.665 -9.649 18.585 1.00 86.06 320 ASP A N 1
ATOM 2468 C CA . ASP A 1 320 ? 13.258 -9.354 19.968 1.00 86.06 320 ASP A CA 1
ATOM 2469 C C . ASP A 1 320 ? 11.780 -9.648 20.330 1.00 86.06 320 ASP A C 1
ATOM 2471 O O . ASP A 1 320 ? 11.402 -9.470 21.487 1.00 86.06 320 ASP A O 1
ATOM 2475 N N . THR A 1 321 ? 10.956 -10.186 19.420 1.00 85.62 321 THR A N 1
ATOM 2476 C CA . THR A 1 321 ? 9.614 -10.716 19.756 1.00 85.62 321 THR A CA 1
ATOM 2477 C C . THR A 1 321 ? 9.722 -12.047 20.515 1.00 85.62 321 THR A C 1
ATOM 2479 O O . THR A 1 321 ? 10.358 -12.979 20.017 1.00 85.62 321 THR A O 1
ATOM 2482 N N . ASN A 1 322 ? 9.116 -12.143 21.707 1.00 82.56 322 ASN A N 1
ATOM 2483 C CA . ASN A 1 322 ? 9.111 -13.334 22.571 1.00 82.56 322 ASN A CA 1
ATOM 2484 C C . ASN A 1 322 ? 7.837 -13.450 23.414 1.00 82.56 322 ASN A C 1
ATOM 2486 O O . ASN A 1 322 ? 7.153 -12.415 23.576 1.00 82.56 322 ASN A O 1
#

Foldseek 3Di:
DEPLVVQCVVQVQDLVLVSVLSVVLCQLLVAPYEHEDALVCQVVLVVVCVVVVQWDDPDVVDIDGDWDPLQADDDQCQEEEEECDPVPQDDPGNYDHPVPVVVLLSVQSGNQNHPFYWYKWWFFLADPPDPCRLLGTAIETERDSVLVNVLSQWTRTGSCSQVVHPPNQRYAAHYEYQGPLVPQQRPHPSRNWHWYQHQNNSYTRTYHHPDDCSRNCSACVRQPVNVCSVCVVVVFKHKDQWFWKKKAFPVVRDIDIDIDDDDPPPCQVCVLPDADPPVCNVGMGMGHQGRTMKIWGQDPVPRDIDIHRSTNHDDDDPPPDD

Nearest PDB structures (foldseek):
  4wpt-assembly1_A  TM=8.967E-01  e=6.386E-28  Mycobacterium tuberculosis H37Ra
  4wpv-assembly1_A  TM=8.986E-01  e=6.006E-28  Mycobacterium tuberculosis H37Ra
  4wl8-assembly1_A  TM=8.978E-01  e=1.043E-27  Mycobacterium tuberculosis H37Ra
  5i67-assembly1_A  TM=8.892E-01  e=3.147E-27  Mycobacterium tuberculosis H37Ra
  2zci-assembly2_B  TM=8.897E-01  e=9.492E-27  Corynebacterium glutamicum

Solvent-accessible surface area (backbone atoms only — not comparable to full-atom values): 17525 Å² total; per-residue (Å²): 124,39,67,52,67,61,35,34,57,77,59,64,54,70,32,65,55,53,51,54,51,50,48,54,51,40,66,44,19,36,22,48,37,58,45,66,45,42,53,86,46,47,71,58,55,52,49,54,30,43,77,69,62,60,32,42,84,67,56,91,100,34,68,46,67,78,68,61,90,78,44,78,68,81,58,69,95,40,36,32,44,18,31,85,53,78,88,71,40,66,93,87,49,58,52,47,53,30,86,58,52,53,60,53,50,52,60,67,38,45,49,52,30,54,86,29,50,33,37,39,38,30,24,27,43,37,59,86,90,40,97,61,35,76,76,26,22,30,37,41,35,30,57,48,71,70,47,53,58,50,41,49,43,40,26,49,37,23,47,65,60,50,54,69,39,91,54,61,73,58,48,34,46,29,41,32,38,41,56,60,61,90,76,32,39,66,95,46,98,69,38,68,46,39,39,36,35,29,47,83,74,41,31,34,48,21,39,45,40,80,38,62,66,55,37,36,48,68,50,49,47,37,55,32,55,38,37,33,48,51,14,64,78,67,69,65,36,45,35,41,66,15,22,27,30,37,40,35,34,65,83,82,69,49,73,47,77,49,76,48,74,60,64,88,95,66,53,46,57,60,62,25,66,39,70,46,56,81,97,37,45,88,44,34,48,55,43,70,63,30,51,54,42,29,41,34,30,67,39,87,91,79,69,44,80,46,71,46,41,33,58,60,55,84,94,74,78,69,80,92,69,128

Mean predicted aligned error: 3.46 Å

Radius of gyration: 20.28 Å; Cα contacts (8 Å, |Δi|>4): 669; chains: 1; bounding box: 51×51×65 Å

Sequence (322 aa):
MADVQAALDQAGLTNPHVREYVQYYADLTGAERIEVVNASDDARLVQEALDAGELLPAGEGRYYSRSYHKDTARSEERTIVATSNPDDAGAYNNWRPASEMKPLLEGKMRGASAGKTMYVVPYLMAPRHSPLEKFAAGVELTDTRTVVLHMIRMARVGVDYINELKDPNSFVRAVHVTGDLENLGHGTPDDARYFVTVADERTILHFGSSYGGNALLGKIAHGLRQAAYDGWASGEFLSEQFMLLGITDKETGKRYHVAGGFPSASGKTNLAMTLAPDALGDRYHVEFYGDDIAWLWANPDDGRIYAFNPENGVFGVAKDTN

pLDDT: mean 95.77, std 3.95, range [67.5, 98.94]